Protein AF-0000000072337643 (afdb_homodimer)

InterPro domains:
  IPR011990 Tetratricopeptide-like helical domain superfamily [G3DSA:1.25.40.10] (7-138)
  IPR011990 Tetratricopeptide-like helical domain superfamily [SSF48452] (10-134)
  IPR016543 Mitochondria fission 1 protein [PTHR13247] (16-134)
  IPR019734 Tetratricopeptide repeat [PS50005] (66-99)
  IPR028061 Fis1, C-terminal tetratricopeptide repeat [PF14853] (68-114)
  IPR033745 Mitochondria fission protein Fis1, cytosolic domain [cd12212] (10-119)

Structure (mmCIF, N/CA/C/O backbone):
data_AF-0000000072337643-model_v1
#
loop_
_entity.id
_entity.type
_entity.pdbx_description
1 polymer 'Mitochondrial fission 1 protein'
#
loop_
_atom_site.group_PDB
_atom_site.id
_atom_site.type_symbol
_atom_site.label_atom_id
_atom_site.label_alt_id
_atom_site.label_comp_id
_atom_site.label_asym_id
_atom_site.label_entity_id
_atom_site.label_seq_id
_atom_site.pdbx_PDB_ins_code
_atom_site.Cartn_x
_atom_site.Cartn_y
_atom_site.Cartn_z
_atom_site.occupancy
_atom_site.B_iso_or_equiv
_atom_site.auth_seq_id
_atom_site.auth_comp_id
_atom_site.auth_asym_id
_atom_site.auth_atom_id
_atom_site.pdbx_PDB_model_num
ATOM 1 N N . MET A 1 1 ? -5.598 -0.734 -24.391 1 34.53 1 MET A N 1
ATOM 2 C CA . MET A 1 1 ? -5.031 -1.885 -23.688 1 34.53 1 MET A CA 1
ATOM 3 C C . MET A 1 1 ? -5.75 -2.127 -22.359 1 34.53 1 MET A C 1
ATOM 5 O O . MET A 1 1 ? -5.723 -1.275 -21.469 1 34.53 1 MET A O 1
ATOM 9 N N . THR A 1 2 ? -6.84 -2.762 -22.328 1 47.12 2 THR A N 1
ATOM 10 C CA . THR A 1 2 ? -7.773 -2.957 -21.219 1 47.12 2 THR A CA 1
ATOM 11 C C . THR A 1 2 ? -7.066 -3.572 -20.016 1 47.12 2 THR A C 1
ATOM 13 O O . THR A 1 2 ? -6.246 -4.484 -20.172 1 47.12 2 THR A O 1
ATOM 16 N N . GLY A 1 3 ? -6.672 -2.758 -18.859 1 58.19 3 GLY A N 1
ATOM 17 C CA . GLY A 1 3 ? -5.918 -3.002 -17.641 1 58.19 3 GLY A CA 1
ATOM 18 C C . GLY A 1 3 ? -5.965 -4.449 -17.188 1 58.19 3 GLY A C 1
ATOM 19 O O . GLY A 1 3 ? -4.926 -5.047 -16.906 1 58.19 3 GLY A O 1
ATOM 20 N N . VAL A 1 4 ? -7.148 -5.086 -17.438 1 63.34 4 VAL A N 1
ATOM 21 C CA . VAL A 1 4 ? -7.324 -6.457 -16.969 1 63.34 4 VAL A CA 1
ATOM 22 C C . VAL A 1 4 ? -6.707 -7.434 -17.969 1 63.34 4 VAL A C 1
ATOM 24 O O . VAL A 1 4 ? -6.051 -8.398 -17.578 1 63.34 4 VAL A O 1
ATOM 27 N N . GLU A 1 5 ? -6.938 -7.207 -19.312 1 67.88 5 GLU A N 1
ATOM 28 C CA . GLU A 1 5 ? -6.375 -8.078 -20.344 1 67.88 5 GLU A CA 1
ATOM 29 C C . GLU A 1 5 ? -4.852 -8.109 -20.266 1 67.88 5 GLU A C 1
ATOM 31 O O . GLU A 1 5 ? -4.23 -9.156 -20.438 1 67.88 5 GLU A O 1
ATOM 36 N N . ASP A 1 6 ? -4.324 -7.062 -20 1 79.5 6 ASP A N 1
ATOM 37 C CA . ASP A 1 6 ? -2.873 -6.953 -19.875 1 79.5 6 ASP A CA 1
ATOM 38 C C . ASP A 1 6 ? -2.371 -7.727 -18.656 1 79.5 6 ASP A C 1
ATOM 40 O O . ASP A 1 6 ? -1.321 -8.367 -18.719 1 79.5 6 ASP A O 1
ATOM 44 N N . ILE A 1 7 ? -3.191 -7.77 -17.688 1 82.5 7 ILE A N 1
ATOM 45 C CA . ILE A 1 7 ? -2.822 -8.484 -16.469 1 82.5 7 ILE A CA 1
ATOM 46 C C . ILE A 1 7 ? -2.826 -9.992 -16.734 1 82.5 7 ILE A C 1
ATOM 48 O O . ILE A 1 7 ? -1.892 -10.695 -16.344 1 82.5 7 ILE A O 1
ATOM 52 N N . GLN A 1 8 ? -3.834 -10.445 -17.516 1 86.38 8 GLN A N 1
ATOM 53 C CA . GLN A 1 8 ? -3.951 -11.867 -17.812 1 86.38 8 GLN A CA 1
ATOM 54 C C . GLN A 1 8 ? -2.803 -12.344 -18.703 1 86.38 8 GLN A C 1
ATOM 56 O O . GLN A 1 8 ? -2.289 -13.445 -18.516 1 86.38 8 GLN A O 1
ATOM 61 N N . PHE A 1 9 ? -2.5 -11.484 -19.594 1 89.06 9 PHE A N 1
ATOM 62 C CA . PHE A 1 9 ? -1.37 -11.812 -20.453 1 89.06 9 PHE A CA 1
ATOM 63 C C . PHE A 1 9 ? -0.092 -11.961 -19.625 1 89.06 9 PHE A C 1
ATOM 65 O O . PHE A 1 9 ? 0.663 -12.922 -19.812 1 89.06 9 PHE A O 1
ATOM 72 N N . GLU A 1 10 ? 0.129 -11.039 -18.828 1 89.5 10 GLU A N 1
ATOM 73 C CA . GLU A 1 10 ? 1.32 -11.07 -17.984 1 89.5 10 GLU A CA 1
ATOM 74 C C . GLU A 1 10 ? 1.309 -12.281 -17.062 1 89.5 10 GLU A C 1
ATOM 76 O O . GLU A 1 10 ? 2.35 -12.898 -16.828 1 89.5 10 GLU A O 1
ATOM 81 N N . ILE A 1 11 ? 0.166 -12.602 -16.578 1 92.69 11 ILE A N 1
ATOM 82 C CA . ILE A 1 11 ? 0.04 -13.758 -15.703 1 92.69 11 ILE A CA 1
ATOM 83 C C . ILE A 1 11 ? 0.431 -15.023 -16.469 1 92.69 11 ILE A C 1
ATOM 85 O O . ILE A 1 11 ? 1.194 -15.852 -15.953 1 92.69 11 ILE A O 1
ATOM 89 N N . ASP A 1 12 ? -0.037 -15.148 -17.641 1 94.56 12 ASP A N 1
ATOM 90 C CA . ASP A 1 12 ? 0.233 -16.344 -18.438 1 94.56 12 ASP A CA 1
ATOM 91 C C . ASP A 1 12 ? 1.719 -16.438 -18.781 1 94.56 12 ASP A C 1
ATOM 93 O O . ASP A 1 12 ? 2.289 -17.531 -18.75 1 94.56 12 ASP A O 1
ATOM 97 N N . ARG A 1 13 ? 2.234 -15.352 -19.062 1 95.38 13 ARG A N 1
ATOM 98 C CA . ARG A 1 13 ? 3.66 -15.328 -19.359 1 95.38 13 ARG A CA 1
ATOM 99 C C . ARG A 1 13 ? 4.488 -15.766 -18.156 1 95.38 13 ARG A C 1
ATOM 101 O O . ARG A 1 13 ? 5.359 -16.625 -18.281 1 95.38 13 ARG A O 1
ATOM 108 N N . LEU A 1 14 ? 4.219 -15.195 -17.062 1 95 14 LEU A N 1
ATOM 109 C CA . LEU A 1 14 ? 4.965 -15.508 -15.852 1 95 14 LEU A CA 1
ATOM 110 C C . LEU A 1 14 ? 4.703 -16.938 -15.398 1 95 14 LEU A C 1
ATOM 112 O O . LEU A 1 14 ? 5.598 -17.594 -14.867 1 95 14 LEU A O 1
ATOM 116 N N . ARG A 1 15 ? 3.453 -17.359 -15.586 1 96.38 15 ARG A N 1
ATOM 117 C CA . ARG A 1 15 ? 3.113 -18.734 -15.258 1 96.38 15 ARG A CA 1
ATOM 118 C C . ARG A 1 15 ? 3.994 -19.719 -16.031 1 96.38 15 ARG A C 1
ATOM 120 O O . ARG A 1 15 ? 4.535 -20.656 -15.445 1 96.38 15 ARG A O 1
ATOM 127 N N . ARG A 1 16 ? 4.137 -19.469 -17.25 1 96.56 16 ARG A N 1
ATOM 128 C CA . ARG A 1 16 ? 4.965 -20.328 -18.094 1 96.56 16 ARG A CA 1
ATOM 129 C C . ARG A 1 16 ? 6.414 -20.328 -17.609 1 96.56 16 ARG A C 1
ATOM 131 O O . ARG A 1 16 ? 7.039 -21.391 -17.5 1 96.56 16 ARG A O 1
ATOM 138 N N . GLU A 1 17 ? 6.895 -19.172 -17.406 1 95.94 17 GLU A N 1
ATOM 139 C CA . GLU A 1 17 ? 8.266 -19.047 -16.922 1 95.94 17 GLU A CA 1
ATOM 140 C C . GLU A 1 17 ? 8.445 -19.766 -15.586 1 95.94 17 GLU A C 1
ATOM 142 O O . GLU A 1 17 ? 9.469 -20.406 -15.352 1 95.94 17 GLU A O 1
ATOM 147 N N . TYR A 1 18 ? 7.5 -19.609 -14.742 1 96.69 18 TYR A N 1
ATOM 148 C CA . TYR A 1 18 ? 7.555 -20.219 -13.414 1 96.69 18 TYR A CA 1
ATOM 149 C C . TYR A 1 18 ? 7.531 -21.75 -13.516 1 96.69 18 TYR A C 1
ATOM 151 O O . TYR A 1 18 ? 8.344 -22.422 -12.883 1 96.69 18 TYR A O 1
ATOM 159 N N . GLU A 1 19 ? 6.652 -22.234 -14.336 1 96 19 GLU A N 1
ATOM 160 C CA . GLU A 1 19 ? 6.52 -23.688 -14.508 1 96 19 GLU A CA 1
ATOM 161 C C . GLU A 1 19 ? 7.75 -24.266 -15.195 1 96 19 GLU A C 1
ATOM 163 O O . GLU A 1 19 ? 8.188 -25.375 -14.859 1 96 19 GLU A O 1
ATOM 168 N N . GLU A 1 20 ? 8.242 -23.562 -16.125 1 95.44 20 GLU A N 1
ATOM 169 C CA . GLU A 1 20 ? 9.469 -24 -16.781 1 95.44 20 GLU A CA 1
ATOM 170 C C . GLU A 1 20 ? 10.625 -24.109 -15.797 1 95.44 20 GLU A C 1
ATOM 172 O O . GLU A 1 20 ? 11.43 -25.047 -15.875 1 95.44 20 GLU A O 1
ATOM 177 N N . GLY A 1 21 ? 10.734 -23.172 -14.914 1 93.69 21 GLY A N 1
ATOM 178 C CA . GLY A 1 21 ? 11.758 -23.219 -13.891 1 93.69 21 GLY A CA 1
ATOM 179 C C . GLY A 1 21 ? 11.633 -24.422 -12.969 1 93.69 21 GLY A C 1
ATOM 180 O O . GLY A 1 21 ? 12.633 -25.031 -12.602 1 93.69 21 GLY A O 1
ATOM 181 N N . ILE A 1 22 ? 10.453 -24.719 -12.664 1 92.62 22 ILE A N 1
ATOM 182 C CA . ILE A 1 22 ? 10.211 -25.875 -11.797 1 92.62 22 ILE A CA 1
ATOM 183 C C . ILE A 1 22 ? 10.57 -27.156 -12.539 1 92.62 22 ILE A C 1
ATOM 185 O O . ILE A 1 22 ? 11.234 -28.047 -11.977 1 92.62 22 ILE A O 1
ATOM 189 N N . ASP A 1 23 ? 10.195 -27.25 -13.758 1 94 23 ASP A N 1
ATOM 190 C CA . ASP A 1 23 ? 10.422 -28.438 -14.57 1 94 23 ASP A CA 1
ATOM 191 C C . ASP A 1 23 ? 11.914 -28.672 -14.781 1 94 23 ASP A C 1
ATOM 193 O O . ASP A 1 23 ? 12.359 -29.828 -14.844 1 94 23 ASP A O 1
ATOM 197 N N . ASN A 1 24 ? 12.617 -27.609 -14.852 1 94.31 24 ASN A N 1
ATOM 198 C CA . ASN A 1 24 ? 14.055 -27.703 -15.078 1 94.31 24 ASN A CA 1
ATOM 199 C C . ASN A 1 24 ? 14.828 -27.781 -13.766 1 94.31 24 ASN A C 1
ATOM 201 O O . ASN A 1 24 ? 16.062 -27.672 -13.758 1 94.31 24 ASN A O 1
ATOM 205 N N . ASN A 1 25 ? 14.055 -27.812 -12.75 1 91.94 25 ASN A N 1
ATOM 206 C CA . ASN A 1 25 ? 14.617 -27.906 -11.406 1 91.94 25 ASN A CA 1
ATOM 207 C C . ASN A 1 25 ? 15.461 -26.672 -11.07 1 91.94 25 ASN A C 1
ATOM 209 O O . ASN A 1 25 ? 16.484 -26.781 -10.391 1 91.94 25 ASN A O 1
ATOM 213 N N . GLN A 1 26 ? 15.164 -25.609 -11.664 1 92.44 26 GLN A N 1
ATOM 214 C CA . GLN A 1 26 ? 15.805 -24.328 -11.391 1 92.44 26 GLN A CA 1
ATOM 215 C C . GLN A 1 26 ? 14.773 -23.234 -11.109 1 92.44 26 GLN A C 1
ATOM 217 O O . GLN A 1 26 ? 14.672 -22.266 -11.859 1 92.44 26 GLN A O 1
ATOM 222 N N . PRO A 1 27 ? 14.102 -23.406 -10.055 1 90.44 27 PRO A N 1
ATOM 223 C CA . PRO A 1 27 ? 13.094 -22.391 -9.758 1 90.44 27 PRO A CA 1
ATOM 224 C C . PRO A 1 27 ? 13.711 -21.031 -9.43 1 90.44 27 PRO A C 1
ATOM 226 O O . PRO A 1 27 ? 14.758 -20.969 -8.781 1 90.44 27 PRO A O 1
ATOM 229 N N . SER A 1 28 ? 13.18 -19.969 -9.938 1 95.81 28 SER A N 1
ATOM 230 C CA . SER A 1 28 ? 13.617 -18.609 -9.703 1 95.81 28 SER A CA 1
ATOM 231 C C . SER A 1 28 ? 12.703 -17.891 -8.719 1 95.81 28 SER A C 1
ATOM 233 O O . SER A 1 28 ? 11.539 -17.625 -9.023 1 95.81 28 SER A O 1
ATOM 235 N N . PRO A 1 29 ? 13.242 -17.594 -7.566 1 96.75 29 PRO A N 1
ATOM 236 C CA . PRO A 1 29 ? 12.422 -16.844 -6.609 1 96.75 29 PRO A CA 1
ATOM 237 C C . PRO A 1 29 ? 11.938 -15.516 -7.164 1 96.75 29 PRO A C 1
ATOM 239 O O . PRO A 1 29 ? 10.844 -15.055 -6.816 1 96.75 29 PRO A O 1
ATOM 242 N N . LYS A 1 30 ? 12.742 -14.992 -7.984 1 96.25 30 LYS A N 1
ATOM 243 C CA . LYS A 1 30 ? 12.344 -13.727 -8.594 1 96.25 30 LYS A CA 1
ATOM 244 C C . LYS A 1 30 ? 11.102 -13.891 -9.461 1 96.25 30 LYS A C 1
ATOM 246 O O . LYS A 1 30 ? 10.164 -13.094 -9.367 1 96.25 30 LYS A O 1
ATOM 251 N N . VAL A 1 31 ? 11.094 -14.883 -10.312 1 96.81 31 VAL A N 1
ATOM 252 C CA . VAL A 1 31 ? 9.953 -15.148 -11.188 1 96.81 31 VAL A CA 1
ATOM 253 C C . VAL A 1 31 ? 8.727 -15.484 -10.344 1 96.81 31 VAL A C 1
ATOM 255 O O . VAL A 1 31 ? 7.617 -15.047 -10.648 1 96.81 31 VAL A O 1
ATOM 258 N N . GLN A 1 32 ? 8.938 -16.281 -9.305 1 97.5 32 GLN A N 1
ATOM 259 C CA . GLN A 1 32 ? 7.844 -16.609 -8.391 1 97.5 32 GLN A CA 1
ATOM 260 C C . GLN A 1 32 ? 7.227 -15.359 -7.789 1 97.5 32 GLN A C 1
ATOM 262 O O . GLN A 1 32 ? 6 -15.25 -7.695 1 97.5 32 GLN A O 1
ATOM 267 N N . TYR A 1 33 ? 8.07 -14.461 -7.391 1 97.38 33 TYR A N 1
ATOM 268 C CA . TYR A 1 33 ? 7.59 -13.211 -6.805 1 97.38 33 TYR A CA 1
ATOM 269 C C . TYR A 1 33 ? 6.785 -12.414 -7.82 1 97.38 33 TYR A C 1
ATOM 271 O O . TYR A 1 33 ? 5.691 -11.93 -7.512 1 97.38 33 TYR A O 1
ATOM 279 N N . ASP A 1 34 ? 7.359 -12.258 -8.961 1 94.19 34 ASP A N 1
ATOM 280 C CA . ASP A 1 34 ? 6.672 -11.5 -10.008 1 94.19 34 ASP A CA 1
ATOM 281 C C . ASP A 1 34 ? 5.328 -12.141 -10.344 1 94.19 34 ASP A C 1
ATOM 283 O O . ASP A 1 34 ? 4.336 -11.438 -10.547 1 94.19 34 ASP A O 1
ATOM 287 N N . TYR A 1 35 ? 5.363 -13.414 -10.414 1 96.94 35 TYR A N 1
ATOM 288 C CA . TYR A 1 35 ? 4.156 -14.172 -10.711 1 96.94 35 TYR A CA 1
ATOM 289 C C . TYR A 1 35 ? 3.096 -13.961 -9.641 1 96.94 35 TYR A C 1
ATOM 291 O O . TYR A 1 35 ? 1.939 -13.672 -9.945 1 96.94 35 TYR A O 1
ATOM 299 N N . ALA A 1 36 ? 3.449 -14.016 -8.383 1 97.5 36 ALA A N 1
ATOM 300 C CA . ALA A 1 36 ? 2.523 -13.812 -7.273 1 97.5 36 ALA A CA 1
ATOM 301 C C . ALA A 1 36 ? 1.935 -12.406 -7.297 1 97.5 36 ALA A C 1
ATOM 303 O O . ALA A 1 36 ? 0.735 -12.227 -7.074 1 97.5 36 ALA A O 1
ATOM 304 N N . CYS A 1 37 ? 2.758 -11.43 -7.645 1 95 37 CYS A N 1
ATOM 305 C CA . CYS A 1 37 ? 2.307 -10.039 -7.707 1 95 37 CYS A CA 1
ATOM 306 C C . CYS A 1 37 ? 1.22 -9.867 -8.758 1 95 37 CYS A C 1
ATOM 308 O O . CYS A 1 37 ? 0.22 -9.188 -8.523 1 95 37 CYS A O 1
ATOM 310 N N . MET A 1 38 ? 1.431 -10.516 -9.867 1 93.5 38 MET A N 1
ATOM 311 C CA . MET A 1 38 ? 0.441 -10.359 -10.93 1 93.5 38 MET A CA 1
ATOM 312 C C . MET A 1 38 ? -0.829 -11.141 -10.609 1 93.5 38 MET A C 1
ATOM 314 O O . MET A 1 38 ? -1.931 -10.711 -10.953 1 93.5 38 MET A O 1
ATOM 318 N N . LEU A 1 39 ? -0.689 -12.273 -9.961 1 94.06 39 LEU A N 1
ATOM 319 C CA . LEU A 1 39 ? -1.842 -13.078 -9.578 1 94.06 39 LEU A CA 1
ATOM 320 C C . LEU A 1 39 ? -2.754 -12.305 -8.633 1 94.06 39 LEU A C 1
ATOM 322 O O . LEU A 1 39 ? -3.979 -12.359 -8.766 1 94.06 39 LEU A O 1
ATOM 326 N N . MET A 1 40 ? -2.162 -11.609 -7.695 1 92.81 40 MET A N 1
ATOM 327 C CA . MET A 1 40 ? -2.98 -10.938 -6.691 1 92.81 40 MET A CA 1
ATOM 328 C C . MET A 1 40 ? -3.744 -9.766 -7.312 1 92.81 40 MET A C 1
ATOM 330 O O . MET A 1 40 ? -4.75 -9.32 -6.758 1 92.81 40 MET A O 1
ATOM 334 N N . CYS A 1 41 ? -3.273 -9.289 -8.477 1 91.06 41 CYS A N 1
ATOM 335 C CA . CYS A 1 41 ? -3.949 -8.188 -9.148 1 91.06 41 CYS A CA 1
ATOM 336 C C . CYS A 1 41 ? -5.152 -8.695 -9.945 1 91.06 41 CYS A C 1
ATOM 338 O O . CYS A 1 41 ? -6.004 -7.902 -10.352 1 91.06 41 CYS A O 1
ATOM 340 N N . SER A 1 42 ? -5.227 -9.977 -10.109 1 88.12 42 SER A N 1
ATOM 341 C CA . SER A 1 42 ? -6.352 -10.594 -10.812 1 88.12 42 SER A CA 1
ATOM 342 C C . SER A 1 42 ? -7.605 -10.594 -9.945 1 88.12 42 SER A C 1
ATOM 344 O O . SER A 1 42 ? -7.523 -10.75 -8.727 1 88.12 42 SER A O 1
ATOM 346 N N . PRO A 1 43 ? -8.789 -10.461 -10.57 1 85.12 43 PRO A N 1
ATOM 347 C CA . PRO A 1 43 ? -10.039 -10.484 -9.805 1 85.12 43 PRO A CA 1
ATOM 348 C C . PRO A 1 43 ? -10.469 -11.891 -9.414 1 85.12 43 PRO A C 1
ATOM 350 O O . PRO A 1 43 ? -11.398 -12.062 -8.617 1 85.12 43 PRO A O 1
ATOM 353 N N . GLU A 1 44 ? -9.828 -12.891 -9.82 1 87.75 44 GLU A N 1
ATOM 354 C CA . GLU A 1 44 ? -10.211 -14.281 -9.57 1 87.75 44 GLU A CA 1
ATOM 355 C C . GLU A 1 44 ? -9.758 -14.734 -8.188 1 87.75 44 GLU A C 1
ATOM 357 O O . GLU A 1 44 ? -8.586 -14.617 -7.836 1 87.75 44 GLU A O 1
ATOM 362 N N . THR A 1 45 ? -10.586 -15.352 -7.469 1 91 45 THR A N 1
ATOM 363 C CA . THR A 1 45 ? -10.312 -15.812 -6.113 1 91 45 THR A CA 1
ATOM 364 C C . THR A 1 45 ? -9.227 -16.891 -6.117 1 91 45 THR A C 1
ATOM 366 O O . THR A 1 45 ? -8.398 -16.938 -5.207 1 91 45 THR A O 1
ATOM 369 N N . GLU A 1 46 ? -9.289 -17.703 -7.078 1 94.69 46 GLU A N 1
ATOM 370 C CA . GLU A 1 46 ? -8.289 -18.766 -7.172 1 94.69 46 GLU A CA 1
ATOM 371 C C . GLU A 1 46 ? -6.887 -18.172 -7.324 1 94.69 46 GLU A C 1
ATOM 373 O O . GLU A 1 46 ? -5.926 -18.719 -6.766 1 94.69 46 GLU A O 1
ATOM 378 N N . HIS A 1 47 ? -6.781 -17.156 -8.125 1 93.88 47 HIS A N 1
ATOM 379 C CA . HIS A 1 47 ? -5.504 -16.469 -8.297 1 93.88 47 HIS A CA 1
ATOM 380 C C . HIS A 1 47 ? -5.023 -15.867 -6.977 1 93.88 47 HIS A C 1
ATOM 382 O O . HIS A 1 47 ? -3.834 -15.945 -6.652 1 93.88 47 HIS A O 1
ATOM 388 N N . MET A 1 48 ? -5.922 -15.352 -6.23 1 94.81 48 MET A N 1
ATOM 389 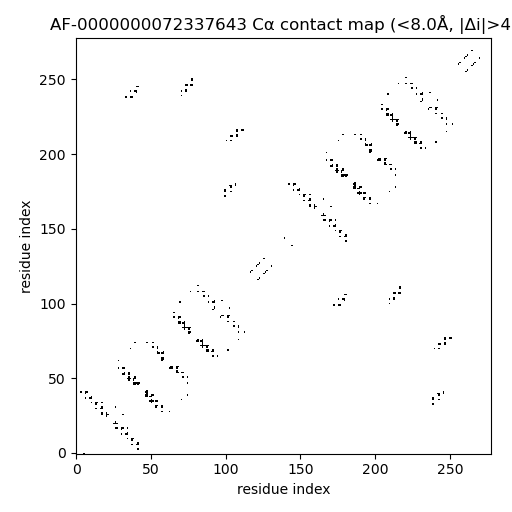C CA . MET A 1 48 ? -5.598 -14.75 -4.938 1 94.81 48 MET A CA 1
ATOM 390 C C . MET A 1 48 ? -5.051 -15.797 -3.975 1 94.81 48 MET A C 1
ATOM 392 O O . MET A 1 48 ? -4.02 -15.578 -3.332 1 94.81 48 MET A O 1
ATOM 396 N N . ASN A 1 49 ? -5.723 -16.906 -3.926 1 97.06 49 ASN A N 1
ATOM 397 C CA . ASN A 1 49 ? -5.281 -18 -3.055 1 97.06 49 ASN A CA 1
ATOM 398 C C . ASN A 1 49 ? -3.896 -18.5 -3.451 1 97.06 49 ASN A C 1
ATOM 400 O O . ASN A 1 49 ? -3.057 -18.766 -2.588 1 97.06 49 ASN A O 1
ATOM 404 N N . LEU A 1 50 ? -3.762 -18.594 -4.711 1 97.88 50 LEU A N 1
ATOM 405 C CA . LEU A 1 50 ? -2.459 -19.031 -5.195 1 97.88 50 LEU A CA 1
ATOM 406 C C . LEU A 1 50 ? -1.383 -18 -4.875 1 97.88 50 LEU A C 1
ATOM 408 O O . LEU A 1 50 ? -0.271 -18.359 -4.484 1 97.88 50 LEU A O 1
ATOM 412 N N . ALA A 1 51 ? -1.64 -16.75 -5.098 1 97.62 51 ALA A N 1
ATOM 413 C CA . ALA A 1 51 ? -0.695 -15.688 -4.773 1 97.62 51 ALA A CA 1
ATOM 414 C C . ALA A 1 51 ? -0.256 -15.766 -3.316 1 97.62 51 ALA A C 1
ATOM 416 O O . ALA A 1 51 ? 0.938 -15.703 -3.016 1 97.62 51 ALA A O 1
ATOM 417 N N . ILE A 1 52 ? -1.202 -15.938 -2.43 1 98.31 52 ILE A N 1
ATOM 418 C CA . ILE A 1 52 ? -0.925 -16 -0.999 1 98.31 52 ILE A CA 1
ATOM 419 C C . ILE A 1 52 ? 0.027 -17.172 -0.715 1 98.31 52 ILE A C 1
ATOM 421 O O . ILE A 1 52 ? 0.993 -17.016 0.036 1 98.31 52 ILE A O 1
ATOM 425 N N . GLU A 1 53 ? -0.254 -18.25 -1.313 1 98.25 53 GLU A N 1
ATOM 426 C CA . GLU A 1 53 ? 0.593 -19.438 -1.133 1 98.25 53 GLU A CA 1
ATOM 427 C C . GLU A 1 53 ? 2.012 -19.172 -1.629 1 98.25 53 GLU A C 1
ATOM 429 O O . GLU A 1 53 ? 2.984 -19.531 -0.961 1 98.25 53 GLU A O 1
ATOM 434 N N . LEU A 1 54 ? 2.15 -18.609 -2.738 1 98.25 54 LEU A N 1
ATOM 435 C CA . LEU A 1 54 ? 3.457 -18.328 -3.326 1 98.25 54 LEU A CA 1
ATOM 436 C C . LEU A 1 54 ? 4.246 -17.359 -2.463 1 98.25 54 LEU A C 1
ATOM 438 O O . LEU A 1 54 ? 5.445 -17.531 -2.25 1 98.25 54 LEU A O 1
ATOM 442 N N . PHE A 1 55 ? 3.635 -16.281 -1.945 1 98.12 55 PHE A N 1
ATOM 443 C CA . PHE A 1 55 ? 4.297 -15.328 -1.061 1 98.12 55 PHE A CA 1
ATOM 444 C C . PHE A 1 55 ? 4.758 -16.016 0.222 1 98.12 55 PHE A C 1
ATOM 446 O O . PHE A 1 55 ? 5.867 -15.766 0.7 1 98.12 55 PHE A O 1
ATOM 453 N N . ASP A 1 56 ? 3.873 -16.875 0.739 1 97.94 56 ASP A N 1
ATOM 454 C CA . ASP A 1 56 ? 4.219 -17.594 1.959 1 97.94 56 ASP A CA 1
ATOM 455 C C . ASP A 1 56 ? 5.473 -18.453 1.758 1 97.94 56 ASP A C 1
ATOM 457 O O . ASP A 1 56 ? 6.336 -18.516 2.635 1 97.94 56 ASP A O 1
ATOM 461 N N . GLU A 1 57 ? 5.535 -19.109 0.645 1 97.88 57 GLU A N 1
ATOM 462 C CA . GLU A 1 57 ? 6.707 -19.922 0.329 1 97.88 57 GLU A CA 1
ATOM 463 C C . GLU A 1 57 ? 7.965 -19.062 0.231 1 97.88 57 GLU A C 1
ATOM 465 O O . GLU A 1 57 ? 9.039 -19.469 0.674 1 97.88 57 GLU A O 1
ATOM 470 N N . LEU A 1 58 ? 7.844 -17.953 -0.364 1 98.25 58 LEU A N 1
ATOM 471 C CA . LEU A 1 58 ? 8.984 -17.047 -0.513 1 98.25 58 LEU A CA 1
ATOM 472 C C . LEU A 1 58 ? 9.492 -16.594 0.848 1 98.25 58 LEU A C 1
ATOM 474 O O . LEU A 1 58 ? 10.703 -16.422 1.043 1 98.25 58 LEU A O 1
ATOM 478 N N . ILE A 1 59 ? 8.562 -16.359 1.764 1 97.81 59 ILE A N 1
ATOM 479 C CA . ILE A 1 59 ? 8.945 -15.961 3.115 1 97.81 59 ILE A CA 1
ATOM 480 C C . ILE A 1 59 ? 9.719 -17.094 3.781 1 97.81 59 ILE A C 1
ATOM 482 O O . ILE A 1 59 ? 10.703 -16.859 4.484 1 97.81 59 ILE A O 1
ATOM 486 N N . ARG A 1 60 ? 9.297 -18.297 3.529 1 96.88 60 ARG A N 1
ATOM 487 C CA . ARG A 1 60 ? 9.93 -19.469 4.125 1 96.88 60 ARG A CA 1
ATOM 488 C C . ARG A 1 60 ? 11.375 -19.609 3.656 1 96.88 60 ARG A C 1
ATOM 490 O O . ARG A 1 60 ? 12.25 -20.016 4.426 1 96.88 60 ARG A O 1
ATOM 497 N N . ILE A 1 61 ? 11.617 -19.328 2.439 1 96.31 61 ILE A N 1
ATOM 498 C CA . ILE A 1 61 ? 12.977 -19.453 1.924 1 96.31 61 ILE A CA 1
ATOM 499 C C . ILE A 1 61 ? 13.727 -18.141 2.088 1 96.31 61 ILE A C 1
ATOM 501 O O . ILE A 1 61 ? 14.805 -17.953 1.52 1 96.31 61 ILE A O 1
ATOM 505 N N . ARG A 1 62 ? 13.156 -17.109 2.74 1 96.19 62 ARG A N 1
ATOM 506 C CA . ARG A 1 62 ? 13.75 -15.836 3.143 1 96.19 62 ARG A CA 1
ATOM 507 C C . ARG A 1 62 ? 14.07 -14.969 1.929 1 96.19 62 ARG A C 1
ATOM 509 O O . ARG A 1 62 ? 15.102 -14.297 1.896 1 96.19 62 ARG A O 1
ATOM 516 N N . TYR A 1 63 ? 13.273 -15.102 0.888 1 96.94 63 TYR A N 1
ATOM 517 C CA . TYR A 1 63 ? 13.414 -14.219 -0.268 1 96.94 63 TYR A CA 1
ATOM 518 C C . TYR A 1 63 ? 12.484 -13.023 -0.157 1 96.94 63 TYR A C 1
ATOM 520 O O . TYR A 1 63 ? 11.258 -13.172 -0.219 1 96.94 63 TYR A O 1
ATOM 528 N N . MET A 1 64 ? 13.023 -11.805 -0.027 1 96.56 64 MET A N 1
ATOM 529 C CA . MET A 1 64 ? 12.25 -10.562 0.016 1 96.56 64 MET A CA 1
ATOM 530 C C . MET A 1 64 ? 11.109 -10.672 1.027 1 96.56 64 MET A C 1
ATOM 532 O O . MET A 1 64 ? 9.969 -10.336 0.719 1 96.56 64 MET A O 1
ATOM 536 N N . SER A 1 65 ? 11.461 -11.148 2.176 1 97.12 65 SER A N 1
ATOM 537 C CA . SER A 1 65 ? 10.461 -11.445 3.197 1 97.12 65 SER A CA 1
ATOM 538 C C . SER A 1 65 ? 9.617 -10.219 3.529 1 97.12 65 SER A C 1
ATOM 540 O O . SER A 1 65 ? 8.398 -10.305 3.631 1 97.12 65 SER A O 1
ATOM 542 N N . VAL A 1 66 ? 10.25 -9.086 3.617 1 95.75 66 VAL A N 1
ATOM 543 C CA . VAL A 1 66 ? 9.578 -7.844 3.996 1 95.75 66 VAL A CA 1
ATOM 544 C C . VAL A 1 66 ? 8.562 -7.457 2.926 1 95.75 66 VAL A C 1
ATOM 546 O O . VAL A 1 66 ? 7.395 -7.199 3.232 1 95.75 66 VAL A O 1
ATOM 549 N N . GLN A 1 67 ? 9 -7.469 1.754 1 95.81 67 GLN A N 1
ATOM 550 C CA . GLN A 1 67 ? 8.117 -7.145 0.638 1 95.81 67 GLN A CA 1
ATOM 551 C C . GLN A 1 67 ? 6.973 -8.148 0.529 1 95.81 67 GLN A C 1
ATOM 553 O O . GLN A 1 67 ? 5.836 -7.773 0.247 1 95.81 67 GLN A O 1
ATOM 558 N N . CYS A 1 68 ? 7.305 -9.391 0.757 1 97.94 68 CYS A N 1
ATOM 559 C CA . CYS A 1 68 ? 6.285 -10.43 0.673 1 97.94 68 CYS A CA 1
ATOM 560 C C . CYS A 1 68 ? 5.246 -10.266 1.775 1 97.94 68 CYS A C 1
ATOM 562 O O . CYS A 1 68 ? 4.051 -10.453 1.542 1 97.94 68 CYS A O 1
ATOM 564 N N . MET A 1 69 ? 5.668 -9.93 2.959 1 97.62 69 MET A N 1
ATOM 565 C CA . MET A 1 69 ? 4.723 -9.695 4.047 1 97.62 69 MET A CA 1
ATOM 566 C C . MET A 1 69 ? 3.807 -8.516 3.725 1 97.62 69 MET A C 1
ATOM 568 O O . MET A 1 69 ? 2.604 -8.57 3.988 1 97.62 69 MET A O 1
ATOM 572 N N . TYR A 1 70 ? 4.387 -7.496 3.162 1 97.06 70 TYR A N 1
ATOM 573 C CA . TYR A 1 70 ? 3.604 -6.336 2.752 1 97.06 70 TYR A CA 1
ATOM 574 C C . TYR A 1 70 ? 2.553 -6.727 1.72 1 97.06 70 TYR A C 1
ATOM 576 O O . TYR A 1 70 ? 1.381 -6.359 1.848 1 97.06 70 TYR A O 1
ATOM 584 N N . GLN A 1 71 ? 2.945 -7.492 0.778 1 96.94 71 GLN A N 1
ATOM 585 C CA . GLN A 1 71 ? 2.033 -7.926 -0.274 1 96.94 71 GLN A CA 1
ATOM 586 C C . GLN A 1 71 ? 0.942 -8.836 0.284 1 96.94 71 GLN A C 1
ATOM 588 O O . GLN A 1 71 ? -0.216 -8.75 -0.13 1 96.94 71 GLN A O 1
ATOM 593 N N . LEU A 1 72 ? 1.307 -9.688 1.194 1 97.75 72 LEU A N 1
ATOM 594 C CA . LEU A 1 72 ? 0.331 -10.57 1.829 1 97.75 72 LEU A CA 1
ATOM 595 C C . LEU A 1 72 ? -0.72 -9.766 2.584 1 97.75 72 LEU A C 1
ATOM 597 O O . LEU A 1 72 ? -1.907 -10.094 2.547 1 97.75 72 LEU A O 1
ATOM 601 N N . ALA A 1 73 ? -0.266 -8.75 3.254 1 97.56 73 ALA A N 1
ATOM 602 C CA . ALA A 1 73 ? -1.222 -7.883 3.938 1 97.56 73 ALA A CA 1
ATOM 603 C C . ALA A 1 73 ? -2.227 -7.293 2.951 1 97.56 73 ALA A C 1
ATOM 605 O O . ALA A 1 73 ? -3.432 -7.297 3.211 1 97.56 73 ALA A O 1
ATOM 606 N N . LEU A 1 74 ? -1.725 -6.844 1.82 1 96.25 74 LEU A N 1
ATOM 607 C CA . LEU A 1 74 ? -2.592 -6.281 0.792 1 96.25 74 LEU A CA 1
ATOM 608 C C . LEU A 1 74 ? -3.568 -7.328 0.271 1 96.25 74 LEU A C 1
ATOM 610 O O . LEU A 1 74 ? -4.746 -7.031 0.049 1 96.25 74 LEU A O 1
ATOM 614 N N . CYS A 1 75 ? -3.131 -8.57 0.102 1 95.56 75 CYS A N 1
ATOM 615 C CA . CYS A 1 75 ? -3.998 -9.656 -0.338 1 95.56 75 CYS A CA 1
ATOM 616 C C . CYS A 1 75 ? -5.156 -9.859 0.631 1 95.56 75 CYS A C 1
ATOM 618 O O . CYS A 1 75 ? -6.312 -9.93 0.215 1 95.56 75 CYS A O 1
ATOM 620 N N . HIS A 1 76 ? -4.781 -9.891 1.825 1 95.81 76 HIS A N 1
ATOM 621 C CA . HIS A 1 76 ? -5.797 -10.156 2.834 1 95.81 76 HIS A CA 1
ATOM 622 C C . HIS A 1 76 ? -6.738 -8.961 2.994 1 95.81 76 HIS A C 1
ATOM 624 O O . HIS A 1 76 ? -7.926 -9.141 3.277 1 95.81 76 HIS A O 1
ATOM 630 N N . MET A 1 77 ? -6.273 -7.797 2.811 1 93.62 77 MET A N 1
ATOM 631 C CA . MET A 1 77 ? -7.152 -6.629 2.816 1 93.62 77 MET A CA 1
ATOM 632 C C . MET A 1 77 ? -8.156 -6.695 1.667 1 93.62 77 MET A C 1
ATOM 634 O O . MET A 1 77 ? -9.328 -6.363 1.839 1 93.62 77 MET A O 1
ATOM 638 N N . LYS A 1 78 ? -7.598 -7.121 0.594 1 90.06 78 LYS A N 1
ATOM 639 C CA . LYS A 1 78 ? -8.453 -7.258 -0.581 1 90.06 78 LYS A CA 1
ATOM 640 C C . LYS A 1 78 ? -9.562 -8.281 -0.337 1 90.06 78 LYS A C 1
ATOM 642 O O . LYS A 1 78 ? -10.688 -8.102 -0.8 1 90.06 78 LYS A O 1
ATOM 647 N N . LYS A 1 79 ? -9.297 -9.273 0.459 1 91.31 79 LYS A N 1
ATOM 648 C CA . LYS A 1 79 ? -10.25 -10.32 0.8 1 91.31 79 LYS A CA 1
ATOM 649 C C . LYS A 1 79 ? -11.109 -9.914 1.994 1 91.31 79 LYS A C 1
ATOM 651 O O . LYS A 1 79 ? -11.969 -10.68 2.436 1 91.31 79 LYS A O 1
ATOM 656 N N . ARG A 1 80 ? -10.875 -8.836 2.559 1 89.56 80 ARG A N 1
ATOM 657 C CA . ARG A 1 80 ? -11.555 -8.312 3.738 1 89.56 80 ARG A CA 1
ATOM 658 C C . ARG A 1 80 ? -11.258 -9.164 4.965 1 89.56 80 ARG A C 1
ATOM 660 O O . ARG A 1 80 ? -12.125 -9.336 5.832 1 89.56 80 ARG A O 1
ATOM 667 N N . GLU A 1 81 ? -10.188 -9.797 4.918 1 93.5 81 GLU A N 1
ATOM 668 C CA . GLU A 1 81 ? -9.664 -10.5 6.086 1 93.5 81 GLU A CA 1
ATOM 669 C C . GLU A 1 81 ? -8.688 -9.625 6.871 1 93.5 81 GLU A C 1
ATOM 671 O O . GLU A 1 81 ? -7.484 -9.883 6.887 1 93.5 81 GLU A O 1
ATOM 676 N N . TYR A 1 82 ? -9.195 -8.719 7.633 1 92.12 82 TYR A N 1
ATOM 677 C CA . TYR A 1 82 ? -8.414 -7.633 8.211 1 92.12 82 TYR A CA 1
ATOM 678 C C . TYR A 1 82 ? -7.539 -8.141 9.352 1 92.12 82 TYR A C 1
ATOM 680 O O . TYR A 1 82 ? -6.441 -7.621 9.57 1 92.12 82 TYR A O 1
ATOM 688 N N . LYS A 1 83 ? -8 -9.141 10.062 1 94.25 83 LYS A N 1
ATOM 689 C CA . LYS A 1 83 ? -7.195 -9.695 11.148 1 94.25 83 LYS A CA 1
ATOM 690 C C . LYS A 1 83 ? -5.906 -10.312 10.609 1 94.25 83 LYS A C 1
ATOM 692 O O . LYS A 1 83 ? -4.832 -10.117 11.18 1 94.25 83 LYS A O 1
ATOM 697 N N . LYS A 1 84 ? -6.055 -11.039 9.539 1 96.69 84 LYS A N 1
ATOM 698 C CA . LYS A 1 84 ? -4.887 -11.648 8.906 1 96.69 84 LYS A CA 1
ATOM 699 C C . LYS A 1 84 ? -3.957 -10.594 8.328 1 96.69 84 LYS A C 1
ATOM 701 O O . LYS A 1 84 ? -2.734 -10.711 8.422 1 96.69 84 LYS A O 1
ATOM 706 N N . ALA A 1 85 ? -4.535 -9.594 7.723 1 96.62 85 ALA A N 1
ATOM 707 C CA . ALA A 1 85 ? -3.746 -8.484 7.188 1 96.62 85 ALA A CA 1
ATOM 708 C C . ALA A 1 85 ? -2.918 -7.82 8.281 1 96.62 85 ALA A C 1
ATOM 710 O O . ALA A 1 85 ? -1.727 -7.566 8.102 1 96.62 85 ALA A O 1
ATOM 711 N N . ARG A 1 86 ? -3.557 -7.613 9.422 1 95.19 86 ARG A N 1
ATOM 712 C CA . ARG A 1 86 ? -2.889 -6.973 10.547 1 95.19 86 ARG A CA 1
ATOM 713 C C . ARG A 1 86 ? -1.721 -7.82 11.047 1 95.19 86 ARG A C 1
ATOM 715 O O . ARG A 1 86 ? -0.662 -7.289 11.383 1 95.19 86 ARG A O 1
ATOM 722 N N . ARG A 1 87 ? -1.938 -9.062 11.062 1 97.06 87 ARG A N 1
ATOM 723 C CA . ARG A 1 87 ? -0.896 -9.969 11.531 1 97.06 87 ARG A CA 1
ATOM 724 C C . ARG A 1 87 ? 0.36 -9.844 10.672 1 97.06 87 ARG A C 1
ATOM 726 O O . ARG A 1 87 ? 1.471 -9.758 11.203 1 97.06 87 ARG A O 1
ATOM 733 N N . HIS A 1 88 ? 0.19 -9.844 9.383 1 97.56 88 HIS A N 1
ATOM 734 C CA . HIS A 1 88 ? 1.337 -9.734 8.492 1 97.56 88 HIS A CA 1
ATOM 735 C C . HIS A 1 88 ? 2.027 -8.383 8.633 1 97.56 88 HIS A C 1
ATOM 737 O O . HIS A 1 88 ? 3.258 -8.305 8.609 1 97.56 88 HIS A O 1
ATOM 743 N N . LEU A 1 89 ? 1.285 -7.34 8.828 1 95.81 89 LEU A N 1
ATOM 744 C CA . LEU A 1 89 ? 1.866 -6.012 9.008 1 95.81 89 LEU A CA 1
ATOM 745 C C . LEU A 1 89 ? 2.611 -5.918 10.328 1 95.81 89 LEU A C 1
ATOM 747 O O . LEU A 1 89 ? 3.688 -5.324 10.406 1 95.81 89 LEU A O 1
ATOM 751 N N . ASP A 1 90 ? 2.037 -6.555 11.359 1 96 90 ASP A N 1
ATOM 752 C CA . ASP A 1 90 ? 2.699 -6.551 12.656 1 96 90 ASP A CA 1
ATOM 753 C C . ASP A 1 90 ? 4.023 -7.309 12.602 1 96 90 ASP A C 1
ATOM 755 O O . ASP A 1 90 ? 5.023 -6.867 13.172 1 96 90 ASP A O 1
ATOM 759 N N . MET A 1 91 ? 3.926 -8.398 11.914 1 97 91 MET A N 1
ATOM 760 C CA . MET A 1 91 ? 5.156 -9.156 11.734 1 97 91 MET A CA 1
ATOM 761 C C . MET A 1 91 ? 6.195 -8.344 10.961 1 97 91 MET A C 1
ATOM 763 O O . MET A 1 91 ? 7.375 -8.336 11.32 1 97 91 MET A O 1
ATOM 767 N N . LEU A 1 92 ? 5.805 -7.688 9.93 1 95.88 92 LEU A N 1
ATOM 768 C CA . LEU A 1 92 ? 6.68 -6.84 9.125 1 95.88 92 LEU A CA 1
ATOM 769 C C . LEU A 1 92 ? 7.301 -5.738 9.977 1 95.88 92 LEU A C 1
ATOM 771 O O . LEU A 1 92 ? 8.508 -5.488 9.898 1 95.88 92 LEU A O 1
ATOM 775 N N . LEU A 1 93 ? 6.531 -5.145 10.836 1 94.06 93 LEU A N 1
ATOM 776 C CA . LEU A 1 93 ? 6.969 -4 11.625 1 94.06 93 LEU A CA 1
ATOM 777 C C . LEU A 1 93 ? 7.848 -4.449 12.789 1 94.06 93 LEU A C 1
ATOM 779 O O . LEU A 1 93 ? 8.586 -3.646 13.367 1 94.06 93 LEU A O 1
ATOM 783 N N . ARG A 1 94 ? 7.742 -5.719 13.148 1 95.75 94 ARG A N 1
ATOM 784 C CA . ARG A 1 94 ? 8.68 -6.273 14.125 1 95.75 94 ARG A CA 1
ATOM 785 C C . ARG A 1 94 ? 10.086 -6.379 13.539 1 95.75 94 ARG A C 1
ATOM 787 O O . ARG A 1 94 ? 11.07 -6.168 14.242 1 95.75 94 ARG A O 1
ATOM 794 N N . VAL A 1 95 ? 10.094 -6.742 12.266 1 94.75 95 VAL A N 1
ATOM 795 C CA . VAL A 1 95 ? 11.367 -6.871 11.562 1 94.75 95 VAL A CA 1
ATOM 796 C C . VAL A 1 95 ? 11.906 -5.488 11.219 1 94.75 95 VAL A C 1
ATOM 798 O O . VAL A 1 95 ? 13.102 -5.219 11.391 1 94.75 95 VAL A O 1
ATOM 801 N N . GLU A 1 96 ? 11.055 -4.629 10.68 1 94.12 96 GLU A N 1
ATOM 802 C CA . GLU A 1 96 ? 11.398 -3.262 10.297 1 94.12 96 GLU A CA 1
ATOM 803 C C . GLU A 1 96 ? 10.445 -2.254 10.93 1 94.12 96 GLU A C 1
ATOM 805 O O . GLU A 1 96 ? 9.547 -1.734 10.266 1 94.12 96 GLU A O 1
ATOM 810 N N . PRO A 1 97 ? 10.75 -1.815 12.125 1 90.94 97 PRO A N 1
ATOM 811 C CA . PRO A 1 97 ? 9.828 -0.952 12.875 1 90.94 97 PRO A CA 1
ATOM 812 C C . PRO A 1 97 ? 9.664 0.424 12.234 1 90.94 97 PRO A C 1
ATOM 814 O O . PRO A 1 97 ? 8.648 1.094 12.453 1 90.94 97 PRO A O 1
ATOM 817 N N . ARG A 1 98 ? 10.609 0.821 11.438 1 88.06 98 ARG A N 1
ATOM 818 C CA . ARG A 1 98 ? 10.562 2.166 10.875 1 88.06 98 ARG A CA 1
ATOM 819 C C . ARG A 1 98 ? 10.172 2.131 9.398 1 88.06 98 ARG A C 1
ATOM 821 O O . ARG A 1 98 ? 10.469 3.064 8.648 1 88.06 98 ARG A O 1
ATOM 828 N N . ASN A 1 99 ? 9.539 1.043 8.977 1 91.19 99 ASN A N 1
ATOM 829 C CA . ASN A 1 99 ? 9.062 0.959 7.602 1 91.19 99 ASN A CA 1
ATOM 830 C C . ASN A 1 99 ? 7.84 1.843 7.375 1 91.19 99 ASN A C 1
ATOM 832 O O . ASN A 1 99 ? 6.742 1.513 7.824 1 91.19 99 ASN A O 1
ATOM 836 N N . HIS A 1 100 ? 8.008 2.918 6.648 1 89.62 100 HIS A N 1
ATOM 837 C CA . HIS A 1 100 ? 6.965 3.926 6.488 1 89.62 100 HIS A CA 1
ATOM 838 C C . HIS A 1 100 ? 5.781 3.373 5.703 1 89.62 100 HIS A C 1
ATOM 840 O O . HIS A 1 100 ? 4.625 3.67 6.02 1 89.62 100 HIS A O 1
ATOM 846 N N . ALA A 1 101 ? 6.07 2.553 4.73 1 89.81 101 ALA A N 1
ATOM 847 C CA . ALA A 1 101 ? 4.992 1.982 3.924 1 89.81 101 ALA A CA 1
ATOM 848 C C . ALA A 1 101 ? 4.102 1.072 4.766 1 89.81 101 ALA A C 1
ATOM 850 O O . ALA A 1 101 ? 2.873 1.136 4.672 1 89.81 101 ALA A O 1
ATOM 851 N N . ALA A 1 102 ? 4.754 0.308 5.605 1 94.06 102 ALA A N 1
ATOM 852 C CA . ALA A 1 102 ? 4.012 -0.604 6.469 1 94.06 102 ALA A CA 1
ATOM 853 C C . ALA A 1 102 ? 3.197 0.166 7.508 1 94.06 102 ALA A C 1
ATOM 855 O O . ALA A 1 102 ? 2.049 -0.183 7.789 1 94.06 102 ALA A O 1
ATOM 856 N N . LEU A 1 103 ? 3.807 1.145 8.047 1 91.88 103 LEU A N 1
ATOM 857 C CA . LEU A 1 103 ? 3.117 1.968 9.031 1 91.88 103 LEU A CA 1
ATOM 858 C C . LEU A 1 103 ? 1.895 2.643 8.414 1 91.88 103 LEU A C 1
ATOM 860 O O . LEU A 1 103 ? 0.815 2.643 9.016 1 91.88 103 LEU A O 1
ATOM 864 N N . SER A 1 104 ? 2.07 3.18 7.273 1 91.25 104 SER A N 1
ATOM 865 C CA . SER A 1 104 ? 0.98 3.85 6.57 1 91.25 104 SER A CA 1
ATOM 866 C C . SER A 1 104 ? -0.133 2.869 6.215 1 91.25 104 SER A C 1
ATOM 868 O O . SER A 1 104 ? -1.314 3.168 6.402 1 91.25 104 SER A O 1
ATOM 870 N N . LEU A 1 105 ? 0.259 1.738 5.762 1 94.44 105 LEU A N 1
ATOM 871 C CA . LEU A 1 105 ? -0.734 0.735 5.398 1 94.44 105 LEU A CA 1
ATOM 872 C C . LEU A 1 105 ? -1.501 0.256 6.625 1 94.44 105 LEU A C 1
ATOM 874 O O . LEU A 1 105 ? -2.711 0.029 6.559 1 94.44 105 LEU A O 1
ATOM 878 N N . ARG A 1 106 ? -0.736 0.073 7.656 1 93.25 106 ARG A N 1
ATOM 879 C CA . ARG A 1 106 ? -1.385 -0.326 8.898 1 93.25 106 ARG A CA 1
ATOM 880 C C . ARG A 1 106 ? -2.416 0.709 9.336 1 93.25 106 ARG A C 1
ATOM 882 O O . ARG A 1 106 ? -3.494 0.354 9.82 1 93.25 106 ARG A O 1
ATOM 889 N N . SER A 1 107 ? -2.121 1.941 9.258 1 91.62 107 SER A N 1
ATOM 890 C CA . SER A 1 107 ? -3.055 3.012 9.594 1 91.62 107 SER A CA 1
ATOM 891 C C . SER A 1 107 ? -4.309 2.941 8.727 1 91.62 107 SER A C 1
ATOM 893 O O . SER A 1 107 ? -5.422 3.115 9.227 1 91.62 107 SER A O 1
ATOM 895 N N . LEU A 1 108 ? -4.113 2.727 7.457 1 92.25 108 LEU A N 1
ATOM 896 C CA . LEU A 1 108 ? -5.258 2.545 6.566 1 92.25 108 LEU A CA 1
ATOM 897 C C . LEU A 1 108 ? -6.098 1.348 6.996 1 92.25 108 LEU A C 1
ATOM 899 O O . LEU A 1 108 ? -7.328 1.424 7.02 1 92.25 108 LEU A O 1
ATOM 903 N N . LEU A 1 109 ? -5.445 0.269 7.273 1 92.31 109 LEU A 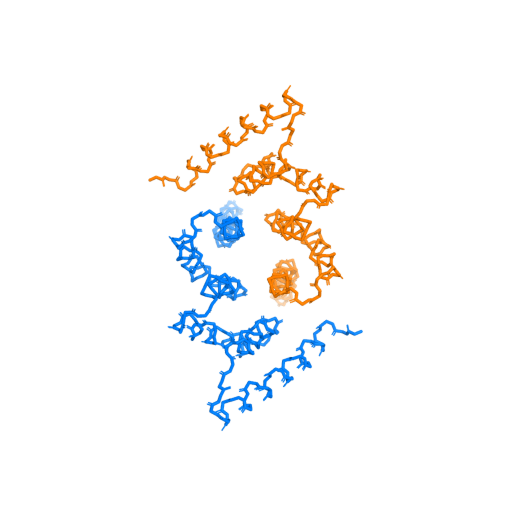N 1
ATOM 904 C CA . LEU A 1 109 ? -6.121 -0.948 7.711 1 92.31 109 LEU A CA 1
ATOM 905 C C . LEU A 1 109 ? -7.008 -0.673 8.922 1 92.31 109 LEU A C 1
ATOM 907 O O . LEU A 1 109 ? -8.148 -1.135 8.977 1 92.31 109 LEU A O 1
ATOM 911 N N . PHE A 1 110 ? -6.496 0.11 9.789 1 88.31 110 PHE A N 1
ATOM 912 C CA . PHE A 1 110 ? -7.258 0.429 10.992 1 88.31 110 PHE A CA 1
ATOM 913 C C . PHE A 1 110 ? -8.469 1.286 10.648 1 88.31 110 PHE A C 1
ATOM 915 O O . PHE A 1 110 ? -9.531 1.142 11.266 1 88.31 110 PHE A O 1
ATOM 922 N N . GLN A 1 111 ? -8.305 2.094 9.75 1 86.44 111 GLN A N 1
ATOM 923 C CA . GLN A 1 111 ? -9.438 2.904 9.305 1 86.44 111 GLN A CA 1
ATOM 924 C C . GLN A 1 111 ? -10.516 2.041 8.656 1 86.44 111 GLN A C 1
ATOM 926 O O . GLN A 1 111 ? -11.703 2.244 8.891 1 86.44 111 GLN A O 1
ATOM 931 N N . LEU A 1 112 ? -10.094 1.093 7.902 1 85 112 LEU A N 1
ATOM 932 C CA . LEU A 1 112 ? -11.031 0.189 7.242 1 85 112 LEU A CA 1
ATOM 933 C C . LEU A 1 112 ? -11.742 -0.694 8.266 1 85 112 LEU A C 1
ATOM 935 O O . LEU A 1 112 ? -12.938 -0.965 8.125 1 85 112 LEU A O 1
ATOM 939 N N . LEU A 1 113 ? -11.008 -1.12 9.211 1 83.19 113 LEU A N 1
ATOM 940 C CA . LEU A 1 113 ? -11.57 -1.927 10.289 1 83.19 113 LEU A CA 1
ATOM 941 C C . LEU A 1 113 ? -12.625 -1.144 11.062 1 83.19 113 LEU A C 1
ATOM 943 O O . LEU A 1 113 ? -13.656 -1.698 11.445 1 83.19 113 LEU A O 1
ATOM 947 N N . SER A 1 114 ? -12.312 0.028 11.297 1 79.62 114 SER A N 1
ATOM 948 C CA . SER A 1 114 ? -13.242 0.876 12.039 1 79.62 114 SER A CA 1
ATOM 949 C C . SER A 1 114 ? -14.508 1.141 11.242 1 79.62 114 SER A C 1
ATOM 951 O O . SER A 1 114 ? -15.602 1.221 11.805 1 79.62 114 SER A O 1
ATOM 953 N N . ASP A 1 115 ? -14.328 1.249 9.984 1 74.06 115 ASP A N 1
ATOM 954 C CA . ASP A 1 115 ? -15.461 1.473 9.102 1 74.06 115 ASP A CA 1
ATOM 955 C C . ASP A 1 115 ? -16.312 0.21 8.969 1 74.06 115 ASP A C 1
ATOM 957 O O . ASP A 1 115 ? -17.547 0.285 8.906 1 74.06 115 ASP A O 1
ATOM 961 N N . ASP A 1 116 ? -15.672 -0.9 8.766 1 61.22 116 ASP A N 1
ATOM 962 C CA . ASP A 1 116 ? -16.375 -2.174 8.672 1 61.22 116 ASP A CA 1
ATOM 963 C C . ASP A 1 116 ? -17.125 -2.486 9.961 1 61.22 116 ASP A C 1
ATOM 965 O O . ASP A 1 116 ? -18.234 -3.008 9.938 1 61.22 116 ASP A O 1
ATOM 969 N N . ALA A 1 117 ? -16.406 -2.176 11.133 1 52.72 117 ALA A N 1
ATOM 970 C CA . ALA A 1 117 ? -17.062 -2.359 12.422 1 52.72 117 ALA A CA 1
ATOM 971 C C . ALA A 1 117 ? -18.25 -1.418 12.57 1 52.72 117 ALA A C 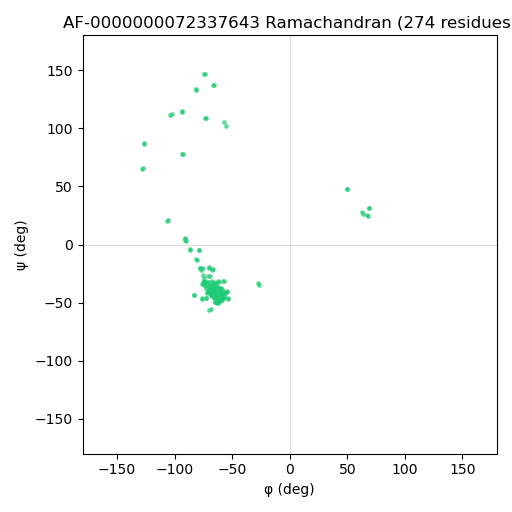1
ATOM 973 O O . ALA A 1 117 ? -19.266 -1.785 13.164 1 52.72 117 ALA A O 1
ATOM 974 N N . MET A 1 118 ? -18.172 -0.219 12.109 1 51.03 118 MET A N 1
ATOM 975 C CA . MET A 1 118 ? -19.266 0.759 12.133 1 51.03 118 MET A CA 1
ATOM 976 C C . MET A 1 118 ? -20.375 0.36 11.172 1 51.03 118 MET A C 1
ATOM 978 O O . MET A 1 118 ? -21.547 0.624 11.438 1 51.03 118 MET A O 1
ATOM 982 N N . LYS A 1 119 ? -20.172 -0.315 10.164 1 51.47 119 LYS A N 1
ATOM 983 C CA . LYS A 1 119 ? -21.234 -0.846 9.305 1 51.47 119 LYS A CA 1
ATOM 984 C C . LYS A 1 119 ? -22 -1.967 10 1 51.47 119 LYS A C 1
ATOM 986 O O . LYS A 1 119 ? -23.203 -2.1 9.828 1 51.47 119 LYS A O 1
ATOM 991 N N . GLY A 1 120 ? -21.328 -2.816 10.812 1 44.84 120 GLY A N 1
ATOM 992 C CA . GLY A 1 120 ? -22.109 -3.709 11.641 1 44.84 120 GLY A CA 1
ATOM 993 C C . GLY A 1 120 ? -22.875 -2.986 12.734 1 44.84 120 GLY A C 1
ATOM 994 O O . GLY A 1 120 ? -24.047 -3.291 12.992 1 44.84 120 GLY A O 1
ATOM 995 N N . THR A 1 121 ? -22.266 -2.207 13.602 1 47.78 121 THR A N 1
ATOM 996 C CA . THR A 1 121 ? -22.906 -1.49 14.695 1 47.78 121 THR A CA 1
ATOM 997 C C . THR A 1 121 ? -23.703 -0.299 14.172 1 47.78 121 THR A C 1
ATOM 999 O O . THR A 1 121 ? -24.719 0.085 14.766 1 47.78 121 THR A O 1
ATOM 1002 N N . VAL A 1 122 ? -23.344 0.284 13.203 1 45.53 122 VAL A N 1
ATOM 1003 C CA . VAL A 1 122 ? -24.109 1.325 12.523 1 45.53 122 VAL A CA 1
ATOM 1004 C C . VAL A 1 122 ? -25.406 0.739 11.977 1 45.53 122 VAL A C 1
ATOM 1006 O O . VAL A 1 122 ? -26.484 1.334 12.133 1 45.53 122 VAL A O 1
ATOM 1009 N N . VAL A 1 123 ? -25.281 -0.442 11.406 1 46.16 123 VAL A N 1
ATOM 1010 C CA . VAL A 1 123 ? -26.516 -1.151 11.078 1 46.16 123 VAL A CA 1
ATOM 1011 C C . VAL A 1 123 ? -27.219 -1.567 12.367 1 46.16 123 VAL A C 1
ATOM 1013 O O . VAL A 1 123 ? -28.438 -1.416 12.484 1 46.16 123 VAL A O 1
ATOM 1016 N N . ALA A 1 124 ? -26.516 -2.035 13.336 1 45.41 124 ALA A N 1
ATOM 1017 C CA . ALA A 1 124 ? -27.141 -2.316 14.625 1 45.41 124 ALA A CA 1
ATOM 1018 C C . ALA A 1 124 ? -27.609 -1.03 15.305 1 45.41 124 ALA A C 1
ATOM 1020 O O . ALA A 1 124 ? -28.719 -0.972 15.852 1 45.41 124 ALA A O 1
ATOM 1021 N N . PHE A 1 125 ? -26.844 0.02 15.281 1 40.72 125 PHE A N 1
ATOM 1022 C CA . PHE A 1 125 ? -27.25 1.304 15.844 1 40.72 125 PHE A CA 1
ATOM 1023 C C . PHE A 1 125 ? -28.359 1.933 15.023 1 40.72 125 PHE A C 1
ATOM 1025 O O . PHE A 1 125 ? -29.328 2.451 15.578 1 40.72 125 PHE A O 1
ATOM 1032 N N . MET A 1 126 ? -28.203 1.847 13.797 1 41.22 126 MET A N 1
ATOM 1033 C CA . MET A 1 126 ? -29.297 2.338 12.961 1 41.22 126 MET A CA 1
ATOM 1034 C C . MET A 1 126 ? -30.516 1.428 13.062 1 41.22 126 MET A C 1
ATOM 1036 O O . MET A 1 126 ? -31.641 1.905 13.094 1 41.22 126 MET A O 1
ATOM 1040 N N . ALA A 1 127 ? -30.156 0.281 13.078 1 44.28 127 ALA A N 1
ATOM 1041 C CA . ALA A 1 127 ? -31.25 -0.646 13.344 1 44.28 127 ALA A CA 1
ATOM 1042 C C . ALA A 1 127 ? -31.875 -0.386 14.711 1 44.28 127 ALA A C 1
ATOM 1044 O O . ALA A 1 127 ? -33.094 -0.418 14.859 1 44.28 127 ALA A O 1
ATOM 1045 N N . ALA A 1 128 ? -31.062 -0.087 15.672 1 42.41 128 ALA A N 1
ATOM 1046 C CA . ALA A 1 128 ? -31.562 0.219 17.016 1 42.41 128 ALA A CA 1
ATOM 1047 C C . ALA A 1 128 ? -32.344 1.532 17.016 1 42.41 128 ALA A C 1
ATOM 1049 O O . ALA A 1 128 ? -33.406 1.619 17.609 1 42.41 128 ALA A O 1
ATOM 1050 N N . ILE A 1 129 ? -31.859 2.49 16.328 1 41.34 129 ILE A N 1
ATOM 1051 C CA . ILE A 1 129 ? -32.562 3.758 16.234 1 41.34 129 ILE A CA 1
ATOM 1052 C C . ILE A 1 129 ? -33.875 3.561 15.438 1 41.34 129 ILE A C 1
ATOM 1054 O O . ILE A 1 129 ? -34.906 4.074 15.82 1 41.34 129 ILE A O 1
ATOM 1058 N N . CYS A 1 130 ? -33.688 2.781 14.352 1 39.81 130 CYS A N 1
ATOM 1059 C CA . CYS A 1 130 ? -34.906 2.479 13.594 1 39.81 130 CYS A CA 1
ATOM 1060 C C . CYS A 1 130 ? -35.875 1.665 14.43 1 39.81 130 CYS A C 1
ATOM 1062 O O . CYS A 1 130 ? -37.094 1.912 14.398 1 39.81 130 CYS A O 1
ATOM 1064 N N . ALA A 1 131 ? -35.344 0.808 15.203 1 42.5 131 ALA A N 1
ATOM 1065 C CA . ALA A 1 131 ? -36.156 0.038 16.109 1 42.5 131 ALA A CA 1
ATOM 1066 C C . ALA A 1 131 ? -36.75 0.933 17.203 1 42.5 131 ALA A C 1
ATOM 1068 O O . ALA A 1 131 ? -37.938 0.81 17.531 1 42.5 131 ALA A O 1
ATOM 1069 N N . LEU A 1 132 ? -36 1.855 17.641 1 37.88 132 LEU A N 1
ATOM 1070 C CA . LEU A 1 132 ? -36.469 2.801 18.641 1 37.88 132 LEU A CA 1
ATOM 1071 C C . LEU A 1 132 ? -37.469 3.795 18.031 1 37.88 132 LEU A C 1
ATOM 1073 O O . LEU A 1 132 ? -38.469 4.129 18.641 1 37.88 132 LEU A O 1
ATOM 1077 N N . ALA A 1 133 ? -37.156 4.125 16.844 1 37.59 133 ALA A N 1
ATOM 1078 C CA . ALA A 1 133 ? -38.094 5.027 16.156 1 37.59 133 ALA A CA 1
ATOM 1079 C C . ALA A 1 133 ? -39.375 4.305 15.781 1 37.59 133 ALA A C 1
ATOM 1081 O O . ALA A 1 133 ? -40.469 4.859 15.922 1 37.59 133 ALA A O 1
ATOM 1082 N N . LEU A 1 134 ? -39.25 3.117 15.336 1 40.94 134 LEU A N 1
ATOM 1083 C CA . LEU A 1 134 ? -40.438 2.311 15.039 1 40.94 134 LEU A CA 1
ATOM 1084 C C . LEU A 1 134 ? -41.188 1.978 16.328 1 40.94 134 LEU A C 1
ATOM 1086 O O . LEU A 1 134 ? -42.438 1.913 16.312 1 40.94 134 LEU A O 1
ATOM 1090 N N . TYR A 1 135 ? -40.469 1.745 17.344 1 39.31 135 TYR A N 1
ATOM 1091 C CA . TYR A 1 135 ? -41.125 1.516 18.625 1 39.31 135 TYR A CA 1
ATOM 1092 C C . TYR A 1 135 ? -41.844 2.762 19.094 1 39.31 135 TYR A C 1
ATOM 1094 O O . TYR A 1 135 ? -42.969 2.672 19.609 1 39.31 135 TYR A O 1
ATOM 1102 N N . LYS A 1 136 ? -41.219 3.873 18.734 1 42.16 136 LYS A N 1
ATOM 1103 C CA . LYS A 1 136 ? -41.906 5.102 19.109 1 42.16 136 LYS A CA 1
ATOM 1104 C C . LYS A 1 136 ? -43.094 5.379 18.188 1 42.16 136 LYS A C 1
ATOM 1106 O O . LYS A 1 136 ? -44.094 5.945 18.609 1 42.16 136 LYS A O 1
ATOM 1111 N N . SER A 1 137 ? -43 5.027 16.953 1 37.19 137 SER A N 1
ATOM 1112 C CA . SER A 1 137 ? -44.125 5.188 16.031 1 37.19 137 SER A CA 1
ATOM 1113 C C . SER A 1 137 ? -45.188 4.141 16.281 1 37.19 137 SER A C 1
ATOM 1115 O O . SER A 1 137 ? -46.375 4.328 15.914 1 37.19 137 SER A O 1
ATOM 1117 N N . TRP A 1 138 ? -44.75 3.059 16.797 1 38.25 138 TRP A N 1
ATOM 1118 C CA . TRP A 1 138 ? -45.781 2.09 17.156 1 38.25 138 TRP A CA 1
ATOM 1119 C C . TRP A 1 138 ? -46.469 2.498 18.453 1 38.25 138 TRP A C 1
ATOM 1121 O O . TRP A 1 138 ? -47.625 2.148 18.672 1 38.25 138 TRP A O 1
ATOM 1131 N N . LYS A 1 139 ? -45.875 3.191 19.125 1 32.03 139 LYS A N 1
ATOM 1132 C CA . LYS A 1 139 ? -46.75 3.68 20.172 1 32.03 139 LYS A CA 1
ATOM 1133 C C . LYS A 1 139 ? -47.438 4.977 19.75 1 32.03 139 LYS A C 1
ATOM 1135 O O . LYS A 1 139 ? -48.5 5.324 20.281 1 32.03 139 LYS A O 1
ATOM 1140 N N . MET B 1 1 ? 2.965 0.333 25.703 1 34.53 1 MET B N 1
ATOM 1141 C CA . MET B 1 1 ? 3.305 1.511 24.906 1 34.53 1 MET B CA 1
ATOM 1142 C C . MET B 1 1 ? 2.266 1.754 23.812 1 34.53 1 MET B C 1
ATOM 1144 O O . MET B 1 1 ? 2.084 0.919 22.922 1 34.53 1 MET B O 1
ATOM 1148 N N . THR B 1 2 ? 1.19 2.34 24.047 1 47.94 2 THR B N 1
ATOM 1149 C CA . THR B 1 2 ? -0.027 2.473 23.25 1 47.94 2 THR B CA 1
ATOM 1150 C C . THR B 1 2 ? 0.277 3.1 21.906 1 47.94 2 THR B C 1
ATOM 1152 O O . THR B 1 2 ? 1.11 4.004 21.797 1 47.94 2 THR B O 1
ATOM 1155 N N . GLY B 1 3 ? 0.298 2.281 20.688 1 58.44 3 GLY B N 1
ATOM 1156 C CA . GLY B 1 3 ? 0.623 2.543 19.297 1 58.44 3 GLY B CA 1
ATOM 1157 C C . GLY B 1 3 ? 0.394 3.986 18.891 1 58.44 3 GLY B C 1
ATOM 1158 O O . GLY B 1 3 ? 1.256 4.605 18.266 1 58.44 3 GLY B O 1
ATOM 1159 N N . VAL B 1 4 ? -0.646 4.602 19.531 1 63.72 4 VAL B N 1
ATOM 1160 C CA . VAL B 1 4 ? -1.001 5.969 19.156 1 63.72 4 VAL B CA 1
ATOM 1161 C C . VAL B 1 4 ? -0.094 6.957 19.891 1 63.72 4 VAL B C 1
ATOM 1163 O O . VAL B 1 4 ? 0.365 7.938 19.297 1 63.72 4 VAL B O 1
ATOM 1166 N N . GLU B 1 5 ? 0.163 6.734 21.234 1 68.19 5 GLU B N 1
ATOM 1167 C CA . GLU B 1 5 ? 1.032 7.617 22 1 68.19 5 GLU B CA 1
ATOM 1168 C C . GLU B 1 5 ? 2.436 7.668 21.406 1 68.19 5 GLU B C 1
ATOM 1170 O O . GLU B 1 5 ? 3.062 8.727 21.359 1 68.19 5 GLU B O 1
ATOM 1175 N N . ASP B 1 6 ? 2.848 6.629 20.969 1 80.06 6 ASP B N 1
ATOM 1176 C CA . ASP B 1 6 ? 4.164 6.547 20.344 1 80.06 6 ASP B CA 1
ATOM 1177 C C . ASP B 1 6 ? 4.195 7.328 19.031 1 80.06 6 ASP B C 1
ATOM 1179 O O . ASP B 1 6 ? 5.188 7.996 18.719 1 80.06 6 ASP B O 1
ATOM 1183 N N . ILE B 1 7 ? 3.086 7.352 18.391 1 83.12 7 ILE B N 1
ATOM 1184 C CA . ILE B 1 7 ? 3 8.07 17.125 1 83.12 7 ILE B CA 1
ATOM 1185 C C . ILE B 1 7 ? 3.061 9.578 17.391 1 83.12 7 ILE B C 1
ATOM 1187 O O . ILE B 1 7 ? 3.791 10.305 16.719 1 83.12 7 ILE B O 1
ATOM 1191 N N . GLN B 1 8 ? 2.371 10.023 18.469 1 86.94 8 GLN B N 1
ATOM 1192 C CA . G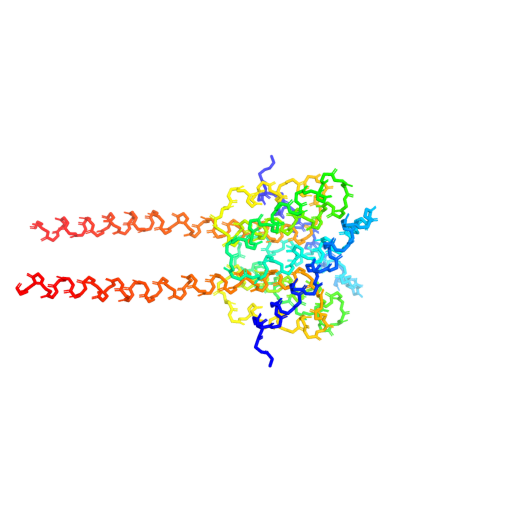LN B 1 8 ? 2.336 11.445 18.781 1 86.94 8 GLN B CA 1
ATOM 1193 C C . GLN B 1 8 ? 3.709 11.945 19.219 1 86.94 8 GLN B C 1
ATOM 1195 O O . GLN B 1 8 ? 4.113 13.055 18.875 1 86.94 8 GLN B O 1
ATOM 1200 N N . PHE B 1 9 ? 4.309 11.094 19.953 1 89.56 9 PHE B N 1
ATOM 1201 C CA . PHE B 1 9 ? 5.656 11.453 20.375 1 89.56 9 PHE B CA 1
ATOM 1202 C C . PHE B 1 9 ? 6.574 11.617 19.172 1 89.56 9 PHE B C 1
ATOM 1204 O O . PHE B 1 9 ? 7.336 12.586 19.094 1 89.56 9 PHE B O 1
ATOM 1211 N N . GLU B 1 10 ? 6.543 10.695 18.344 1 89.75 10 GLU B N 1
ATOM 1212 C CA . GLU B 1 10 ? 7.371 10.75 17.141 1 89.75 10 GLU B CA 1
ATOM 1213 C C . GLU B 1 10 ? 7.02 11.961 16.281 1 89.75 10 GLU B C 1
ATOM 1215 O O . GLU B 1 10 ? 7.902 12.602 15.711 1 89.75 10 GLU B O 1
ATOM 1220 N N . ILE B 1 11 ? 5.781 12.242 16.219 1 93 11 ILE B N 1
ATOM 1221 C CA . ILE B 1 11 ? 5.34 13.398 15.438 1 93 11 ILE B CA 1
ATOM 1222 C C . ILE B 1 11 ? 5.945 14.672 16.016 1 93 11 ILE B C 1
ATOM 1224 O O . ILE B 1 11 ? 6.473 15.508 15.281 1 93 11 ILE B O 1
ATOM 1228 N N . ASP B 1 12 ? 5.898 14.805 17.281 1 94.81 12 ASP B N 1
ATOM 1229 C CA . ASP B 1 12 ? 6.41 16 17.953 1 94.81 12 ASP B CA 1
ATOM 1230 C C . ASP B 1 12 ? 7.918 16.141 17.75 1 94.81 12 ASP B C 1
ATOM 1232 O O . ASP B 1 12 ? 8.422 17.234 17.531 1 94.81 12 ASP B O 1
ATOM 1236 N N . ARG B 1 13 ? 8.523 15.047 17.844 1 95.5 13 ARG B N 1
ATOM 1237 C CA . ARG B 1 13 ? 9.969 15.055 17.641 1 95.5 13 ARG B CA 1
ATOM 1238 C C . ARG B 1 13 ? 10.328 15.5 16.219 1 95.5 13 ARG B C 1
ATOM 1240 O O . ARG B 1 13 ? 11.172 16.375 16.031 1 95.5 13 ARG B O 1
ATOM 1247 N N . LEU B 1 14 ? 9.695 14.922 15.281 1 95.25 14 LEU B N 1
ATOM 1248 C CA . LEU B 1 14 ? 9.977 15.234 13.883 1 95.25 14 LEU B CA 1
ATOM 1249 C C . LEU B 1 14 ? 9.555 16.656 13.555 1 95.25 14 LEU B C 1
ATOM 1251 O O . LEU B 1 14 ? 10.195 17.328 12.75 1 95.25 14 LEU B O 1
ATOM 1255 N N . ARG B 1 15 ? 8.43 17.062 14.164 1 96.56 15 ARG B N 1
ATOM 1256 C CA . ARG B 1 15 ? 7.973 18.438 13.977 1 96.56 15 ARG B CA 1
ATOM 1257 C C . ARG B 1 15 ? 9.047 19.438 14.398 1 96.56 15 ARG B C 1
ATOM 1259 O O . ARG B 1 15 ? 9.336 20.391 13.672 1 96.56 15 ARG B O 1
ATOM 1266 N N . ARG B 1 16 ? 9.617 19.188 15.5 1 96.69 16 ARG B N 1
ATOM 1267 C CA . ARG B 1 16 ? 10.672 20.062 16 1 96.69 16 ARG B CA 1
ATOM 1268 C C . ARG B 1 16 ? 11.867 20.094 15.062 1 96.69 16 ARG B C 1
ATOM 1270 O O . ARG B 1 16 ? 12.391 21.156 14.742 1 96.69 16 ARG B O 1
ATOM 1277 N N . GLU B 1 17 ? 12.266 18.938 14.68 1 96 17 GLU B N 1
ATOM 1278 C CA . GLU B 1 17 ? 13.391 18.844 13.75 1 96 17 GLU B CA 1
ATOM 1279 C C . GLU B 1 17 ? 13.086 19.547 12.438 1 96 17 GLU B C 1
ATOM 1281 O O . GLU B 1 17 ? 13.961 20.219 11.875 1 96 17 GLU B O 1
ATOM 1286 N N . TYR B 1 18 ? 11.906 19.391 11.984 1 96.94 18 TYR B N 1
ATOM 1287 C CA . TYR B 1 18 ? 11.492 20 10.727 1 96.94 18 TYR B CA 1
ATOM 1288 C C . TYR B 1 18 ? 11.484 21.516 10.836 1 96.94 18 TYR B C 1
ATOM 1290 O O . TYR B 1 18 ? 12.016 22.219 9.961 1 96.94 18 TYR B O 1
ATOM 1298 N N . GLU B 1 19 ? 10.922 22 11.898 1 96.19 19 GLU B N 1
ATOM 1299 C CA . GLU B 1 19 ? 10.836 23.438 12.117 1 96.19 19 GLU B CA 1
ATOM 1300 C C . GLU B 1 19 ? 12.219 24.047 12.336 1 96.19 19 GLU B C 1
ATOM 1302 O O . GLU B 1 19 ? 12.492 25.156 11.875 1 96.19 19 GLU B O 1
ATOM 1307 N N . GLU B 1 20 ? 13.031 23.359 13.023 1 95.56 20 GLU B N 1
ATOM 1308 C CA . GLU B 1 20 ? 14.398 23.812 13.234 1 95.56 20 GLU B CA 1
ATOM 1309 C C . GLU B 1 20 ? 15.141 23.938 11.906 1 95.56 20 GLU B C 1
ATOM 1311 O O . GLU B 1 20 ? 15.906 24.891 11.711 1 95.56 20 GLU B O 1
ATOM 1316 N N . GLY B 1 21 ? 14.953 23 11.031 1 93.81 21 GLY B N 1
ATOM 1317 C CA . GLY B 1 21 ? 15.562 23.047 9.711 1 93.81 21 GLY B CA 1
ATOM 1318 C C . GLY B 1 21 ? 15.102 24.25 8.891 1 93.81 21 GLY B C 1
ATOM 1319 O O . GLY B 1 21 ? 15.906 24.875 8.203 1 93.81 21 GLY B O 1
ATOM 1320 N N . ILE B 1 22 ? 13.891 24.531 9.016 1 92.75 22 ILE B N 1
ATOM 1321 C CA . ILE B 1 22 ? 13.344 25.688 8.289 1 92.75 22 ILE B CA 1
ATOM 1322 C C . ILE B 1 22 ? 13.914 26.969 8.867 1 92.75 22 ILE B C 1
ATOM 1324 O O . ILE B 1 22 ? 14.336 27.859 8.117 1 92.75 22 ILE B O 1
ATOM 1328 N N . ASP B 1 23 ? 13.969 27.062 10.156 1 94.06 23 ASP B N 1
ATOM 1329 C CA . ASP B 1 23 ? 14.445 28.266 10.844 1 94.06 23 ASP B CA 1
ATOM 1330 C C . ASP B 1 23 ? 15.914 28.531 10.531 1 94.06 23 ASP B C 1
ATOM 1332 O O . ASP B 1 23 ? 16.344 29.688 10.438 1 94.06 23 ASP B O 1
ATOM 1336 N N . ASN B 1 24 ? 16.625 27.469 10.352 1 94.31 24 ASN B N 1
ATOM 1337 C CA . ASN B 1 24 ? 18.047 27.594 10.07 1 94.31 24 ASN B CA 1
ATOM 1338 C C . ASN B 1 24 ? 18.328 27.672 8.57 1 94.31 24 ASN B C 1
ATOM 1340 O O . ASN B 1 24 ? 19.469 27.594 8.141 1 94.31 24 ASN B O 1
ATOM 1344 N N . ASN B 1 25 ? 17.234 27.688 7.879 1 91.94 25 ASN B N 1
ATOM 1345 C CA . ASN B 1 25 ? 17.297 27.781 6.426 1 91.94 25 ASN B CA 1
ATOM 1346 C C . ASN B 1 25 ? 18 26.578 5.816 1 91.94 25 ASN B C 1
ATOM 1348 O O . ASN B 1 25 ? 18.719 26.703 4.828 1 91.94 25 ASN B O 1
ATOM 1352 N N . GLN B 1 26 ? 17.938 25.484 6.477 1 92.5 26 GLN B N 1
ATOM 1353 C CA . GLN B 1 26 ? 18.469 24.219 5.992 1 92.5 26 GLN B CA 1
ATOM 1354 C C . GLN B 1 26 ? 17.422 23.109 6.082 1 92.5 26 GLN B C 1
ATOM 1356 O O . GLN B 1 26 ? 17.594 22.141 6.812 1 92.5 26 GLN B O 1
ATOM 1361 N N . PRO B 1 27 ? 16.422 23.297 5.32 1 90.44 27 PRO B N 1
ATOM 1362 C CA . PRO B 1 27 ? 15.391 22.25 5.379 1 90.44 27 PRO B CA 1
ATOM 1363 C C . PRO B 1 27 ? 15.883 20.906 4.855 1 90.44 27 PRO B C 1
ATOM 1365 O O . PRO B 1 27 ? 16.641 20.859 3.887 1 90.44 27 PRO B O 1
ATOM 1368 N N . SER B 1 28 ? 15.562 19.828 5.508 1 95.88 28 SER B N 1
ATOM 1369 C CA . SER B 1 28 ? 15.93 18.469 5.129 1 95.88 28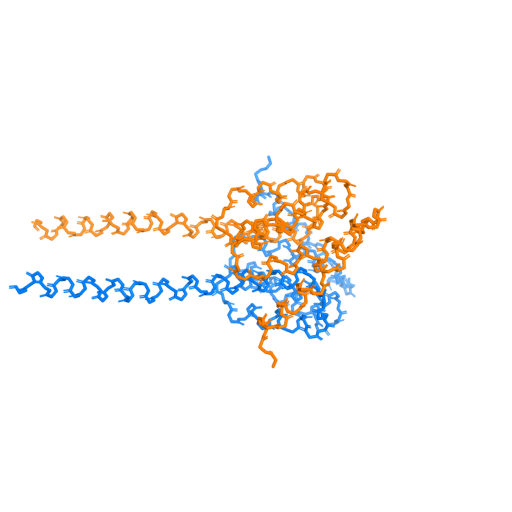 SER B CA 1
ATOM 1370 C C . SER B 1 28 ? 14.742 17.719 4.52 1 95.88 28 SER B C 1
ATOM 1372 O O . SER B 1 28 ? 13.75 17.453 5.207 1 95.88 28 SER B O 1
ATOM 1374 N N . PRO B 1 29 ? 14.859 17.453 3.254 1 96.81 29 PRO B N 1
ATOM 1375 C CA . PRO B 1 29 ? 13.773 16.688 2.635 1 96.81 29 PRO B CA 1
ATOM 1376 C C . PRO B 1 29 ? 13.539 15.344 3.322 1 96.81 29 PRO B C 1
ATOM 1378 O O . PRO B 1 29 ? 12.398 14.859 3.369 1 96.81 29 PRO B O 1
ATOM 1381 N N . LYS B 1 30 ? 14.578 14.828 3.812 1 96.38 30 LYS B N 1
ATOM 1382 C CA . LYS B 1 30 ? 14.445 13.555 4.52 1 96.38 30 LYS B CA 1
ATOM 1383 C C . LYS B 1 30 ? 13.57 13.711 5.758 1 96.38 30 LYS B C 1
ATOM 1385 O O . LYS B 1 30 ? 12.68 12.891 5.996 1 96.38 30 LYS B O 1
ATOM 1390 N N . VAL B 1 31 ? 13.844 14.695 6.562 1 96.94 31 VAL B N 1
ATOM 1391 C CA . VAL B 1 31 ? 13.07 14.945 7.773 1 96.94 31 VAL B CA 1
ATOM 1392 C C . VAL B 1 31 ? 11.617 15.258 7.402 1 96.94 31 VAL B C 1
ATOM 1394 O O . VAL B 1 31 ? 10.688 14.797 8.07 1 96.94 31 VAL B O 1
ATOM 1397 N N . GLN B 1 32 ? 11.438 16.047 6.363 1 97.56 32 GLN B N 1
ATOM 1398 C CA . GLN B 1 32 ? 10.094 16.359 5.887 1 97.56 32 GLN B CA 1
ATOM 1399 C C . GLN B 1 32 ? 9.328 15.094 5.531 1 97.56 32 GLN B C 1
ATOM 1401 O O . GLN B 1 32 ? 8.148 14.961 5.859 1 97.56 32 GLN B O 1
ATOM 1406 N N . TYR B 1 33 ? 10 14.211 4.875 1 97.5 33 TYR B N 1
ATOM 1407 C CA . TYR B 1 33 ? 9.367 12.953 4.488 1 97.5 33 TYR B CA 1
ATOM 1408 C C . TYR B 1 33 ? 8.977 12.141 5.715 1 97.5 33 TYR B C 1
ATOM 1410 O O . TYR B 1 33 ? 7.852 11.641 5.801 1 97.5 33 TYR B O 1
ATOM 1418 N N . ASP B 1 34 ? 9.906 12 6.582 1 94.44 34 ASP B N 1
ATOM 1419 C CA . ASP B 1 34 ? 9.633 11.242 7.797 1 94.44 34 ASP B CA 1
ATOM 1420 C C . ASP B 1 34 ? 8.477 11.859 8.578 1 94.44 34 ASP B C 1
ATOM 1422 O O . ASP B 1 34 ? 7.625 11.141 9.109 1 94.44 34 ASP B O 1
ATOM 1426 N N . TYR B 1 35 ? 8.516 13.133 8.633 1 97.12 35 TYR B N 1
ATOM 1427 C CA . TYR B 1 35 ? 7.473 13.875 9.328 1 97.12 35 TYR B CA 1
ATOM 1428 C C . TYR B 1 35 ? 6.113 13.641 8.68 1 97.12 35 TYR B C 1
ATOM 1430 O O . TYR B 1 35 ? 5.137 13.328 9.359 1 97.12 35 TYR B O 1
ATOM 1438 N N . ALA B 1 36 ? 6.012 13.695 7.379 1 97.56 36 ALA B N 1
ATOM 1439 C CA . ALA B 1 36 ? 4.766 13.477 6.652 1 97.56 36 ALA B CA 1
ATOM 1440 C C . ALA B 1 36 ? 4.242 12.062 6.871 1 97.56 36 ALA B C 1
ATOM 1442 O O . ALA B 1 36 ? 3.043 11.859 7.066 1 97.56 36 ALA B O 1
ATOM 1443 N N . CYS B 1 37 ? 5.148 11.094 6.914 1 95.25 37 CYS B N 1
ATOM 1444 C CA . CYS B 1 37 ? 4.766 9.703 7.125 1 95.25 37 CYS B CA 1
ATOM 1445 C C . CYS B 1 37 ? 4.113 9.516 8.484 1 95.25 37 CYS B C 1
ATOM 1447 O O . CYS B 1 37 ? 3.104 8.82 8.609 1 95.25 37 CYS B O 1
ATOM 1449 N N . MET B 1 38 ? 4.684 10.172 9.453 1 93.81 38 MET B N 1
ATOM 1450 C CA . MET B 1 38 ? 4.121 10 10.789 1 93.81 38 MET B CA 1
ATOM 1451 C C . MET B 1 38 ? 2.807 10.766 10.93 1 93.81 38 MET B C 1
ATOM 1453 O O . MET B 1 38 ? 1.898 10.32 11.633 1 93.81 38 MET B O 1
ATOM 1457 N N . LEU B 1 39 ? 2.701 11.891 10.281 1 94.25 39 LEU B N 1
ATOM 1458 C CA . LEU B 1 39 ? 1.472 12.672 10.312 1 94.25 39 LEU B CA 1
ATOM 1459 C C . LEU B 1 39 ? 0.305 11.883 9.734 1 94.25 39 LEU B C 1
ATOM 1461 O O . LEU B 1 39 ? -0.8 11.906 10.281 1 94.25 39 LEU B O 1
ATOM 1465 N N . MET B 1 40 ? 0.539 11.188 8.656 1 92.94 40 MET B N 1
ATOM 1466 C CA . MET B 1 40 ? -0.561 10.484 7.996 1 92.94 40 MET B CA 1
ATOM 1467 C C . MET B 1 40 ? -1.041 9.312 8.836 1 92.94 40 MET B C 1
ATOM 1469 O O . MET B 1 40 ? -2.168 8.836 8.664 1 92.94 40 MET B O 1
ATOM 1473 N N . CYS B 1 41 ? -0.184 8.844 9.766 1 91.38 41 CYS B N 1
ATOM 1474 C CA . CYS B 1 41 ? -0.565 7.734 10.633 1 91.38 41 CYS B CA 1
ATOM 1475 C C . CYS B 1 41 ? -1.431 8.211 11.789 1 91.38 41 CYS B C 1
ATOM 1477 O O . CYS B 1 41 ? -2.08 7.41 12.461 1 91.38 41 CYS B O 1
ATOM 1479 N N . SER B 1 42 ? -1.468 9.5 11.992 1 88.56 42 SER B N 1
ATOM 1480 C CA . SER B 1 42 ? -2.295 10.102 13.031 1 88.56 42 SER B CA 1
ATOM 1481 C C . SER B 1 42 ? -3.771 10.078 12.648 1 88.56 42 SER B C 1
ATOM 1483 O O . SER B 1 42 ? -4.113 10.227 11.469 1 88.56 42 SER B O 1
ATOM 1485 N N . PRO B 1 43 ? -4.676 9.938 13.633 1 85.5 43 PRO B N 1
ATOM 1486 C CA . PRO B 1 43 ? -6.113 9.938 13.344 1 85.5 43 PRO B CA 1
ATOM 1487 C C . PRO B 1 43 ? -6.672 11.344 13.133 1 85.5 43 PRO B C 1
ATOM 1489 O O . PRO B 1 43 ? -7.816 11.492 12.688 1 85.5 43 PRO B O 1
ATOM 1492 N N . GLU B 1 44 ? -5.945 12.352 13.297 1 88.06 44 GLU B N 1
ATOM 1493 C CA . GLU B 1 44 ? -6.414 13.727 13.195 1 88.06 44 GLU B CA 1
ATOM 1494 C C . GLU B 1 44 ? -6.477 14.188 11.742 1 88.06 44 GLU B C 1
ATOM 1496 O O . GLU B 1 44 ? -5.488 14.094 11.016 1 88.06 44 GLU B O 1
ATOM 1501 N N . THR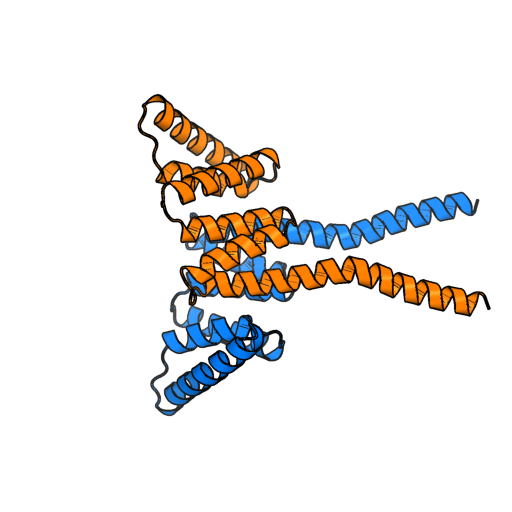 B 1 45 ? -7.508 14.781 11.359 1 91.25 45 THR B N 1
ATOM 1502 C CA . THR B 1 45 ? -7.723 15.242 9.992 1 91.25 45 THR B CA 1
ATOM 1503 C C . THR B 1 45 ? -6.715 16.328 9.625 1 91.25 45 THR B C 1
ATOM 1505 O O . THR B 1 45 ? -6.254 16.406 8.484 1 91.25 45 THR B O 1
ATOM 1508 N N . GLU B 1 46 ? -6.477 17.156 10.547 1 94.81 46 GLU B N 1
ATOM 1509 C CA . GLU B 1 46 ? -5.52 18.234 10.289 1 94.81 46 GLU B CA 1
ATOM 1510 C C . GLU B 1 46 ? -4.141 17.672 9.953 1 94.81 46 GLU B C 1
ATOM 1512 O O . GLU B 1 46 ? -3.439 18.219 9.094 1 94.81 46 GLU B O 1
ATOM 1517 N N . HIS B 1 47 ? -3.746 16.656 10.672 1 94 47 HIS B N 1
ATOM 1518 C CA . HIS B 1 47 ? -2.475 15.992 10.383 1 94 47 HIS B CA 1
ATOM 1519 C C . HIS B 1 47 ? -2.463 15.398 8.984 1 94 47 HIS B C 1
ATOM 1521 O O . HIS B 1 47 ? -1.461 15.492 8.273 1 94 47 HIS B O 1
ATOM 1527 N N . MET B 1 48 ? -3.557 14.859 8.594 1 94.94 48 MET B N 1
ATOM 1528 C CA . MET B 1 48 ? -3.688 14.266 7.266 1 94.94 48 MET B CA 1
ATOM 1529 C C . MET B 1 48 ? -3.52 15.32 6.176 1 94.94 48 MET B C 1
ATOM 1531 O O . MET B 1 48 ? -2.77 15.117 5.219 1 94.94 48 MET B O 1
ATOM 1535 N N . ASN B 1 49 ? -4.195 16.406 6.352 1 97.06 49 ASN B N 1
ATOM 1536 C CA . ASN B 1 49 ? -4.098 17.5 5.383 1 97.06 49 ASN B CA 1
ATOM 1537 C C . ASN B 1 49 ? -2.672 18.031 5.281 1 97.06 49 ASN B C 1
ATOM 1539 O O . ASN B 1 49 ? -2.184 18.312 4.184 1 97.06 49 ASN B O 1
ATOM 1543 N N . LEU B 1 50 ? -2.105 18.125 6.422 1 97.88 50 LEU B N 1
ATOM 1544 C CA . LEU B 1 50 ? -0.723 18.594 6.43 1 97.88 50 LEU B CA 1
ATOM 1545 C C . LEU B 1 50 ? 0.196 17.578 5.758 1 97.88 50 LEU B C 1
ATOM 1547 O O . LEU B 1 50 ? 1.099 17.953 5.008 1 97.88 50 LEU B O 1
ATOM 1551 N N . ALA B 1 51 ? 0.05 16.328 6.055 1 97.62 51 ALA B N 1
ATOM 1552 C CA . ALA B 1 51 ? 0.842 15.273 5.422 1 97.62 51 ALA B CA 1
ATOM 1553 C C . ALA B 1 51 ? 0.752 15.359 3.902 1 97.62 51 ALA B C 1
ATOM 1555 O O . ALA B 1 51 ? 1.772 15.312 3.211 1 97.62 51 ALA B O 1
ATOM 1556 N N . ILE B 1 52 ? -0.439 15.508 3.404 1 98.31 52 ILE B N 1
ATOM 1557 C CA . ILE B 1 52 ? -0.671 15.578 1.966 1 98.31 52 ILE B CA 1
ATOM 1558 C C . ILE B 1 52 ? 0.104 16.75 1.375 1 98.31 52 ILE B C 1
ATOM 1560 O O . ILE B 1 52 ? 0.756 16.609 0.337 1 98.31 52 ILE B O 1
ATOM 1564 N N . GLU B 1 53 ? 0.022 17.844 2.02 1 98.25 53 GLU B N 1
ATOM 1565 C CA . GLU B 1 53 ? 0.735 19.031 1.562 1 98.25 53 GLU B CA 1
ATOM 1566 C C . GLU B 1 53 ? 2.242 18.797 1.538 1 98.25 53 GLU B C 1
ATOM 1568 O O . GLU B 1 53 ? 2.92 19.172 0.578 1 98.25 53 GLU B O 1
ATOM 1573 N N . LEU B 1 54 ? 2.768 18.234 2.539 1 98.31 54 LEU B N 1
ATOM 1574 C CA . LEU B 1 54 ? 4.199 17.984 2.639 1 98.31 54 LEU B CA 1
ATOM 1575 C C . LEU B 1 54 ? 4.66 17.016 1.555 1 98.31 54 LEU B C 1
ATOM 1577 O O . LEU B 1 54 ? 5.711 17.219 0.942 1 98.31 54 LEU B O 1
ATOM 1581 N N . PHE B 1 55 ? 3.92 15.938 1.275 1 98.12 55 PHE B N 1
ATOM 1582 C CA . PHE B 1 55 ? 4.25 14.992 0.215 1 98.12 55 PHE B CA 1
ATOM 1583 C C . PHE B 1 55 ? 4.23 15.68 -1.146 1 98.12 55 PHE B C 1
ATOM 1585 O O . PHE B 1 55 ? 5.113 15.445 -1.976 1 98.12 55 PHE B O 1
ATOM 1592 N N . ASP B 1 56 ? 3.207 16.531 -1.32 1 97.94 56 ASP B N 1
ATOM 1593 C CA . ASP B 1 56 ? 3.1 17.25 -2.582 1 97.94 56 ASP B CA 1
ATOM 1594 C C . ASP B 1 56 ? 4.328 18.125 -2.822 1 97.94 56 ASP B C 1
ATOM 1596 O O . ASP B 1 56 ? 4.84 18.188 -3.941 1 97.94 56 ASP B O 1
ATOM 1600 N N . GLU B 1 57 ? 4.762 18.781 -1.805 1 97.88 57 GLU B N 1
ATOM 1601 C CA . GLU B 1 57 ? 5.953 19.625 -1.908 1 97.88 57 GLU B CA 1
ATOM 1602 C C . GLU B 1 57 ? 7.184 18.781 -2.248 1 97.88 57 GLU B C 1
ATOM 1604 O O . GLU B 1 57 ? 8.031 19.219 -3.031 1 97.88 57 GLU B O 1
ATOM 1609 N N . LEU B 1 58 ? 7.289 17.656 -1.649 1 98.25 58 LEU B N 1
ATOM 1610 C CA . LEU B 1 58 ? 8.43 16.781 -1.902 1 98.25 58 LEU B CA 1
ATOM 1611 C C . LEU B 1 58 ? 8.445 16.328 -3.355 1 98.25 58 LEU B C 1
ATOM 1613 O O . LEU B 1 58 ? 9.516 16.188 -3.953 1 98.25 58 LEU B O 1
ATOM 1617 N N . ILE B 1 59 ? 7.262 16.062 -3.891 1 97.81 59 ILE B N 1
ATOM 1618 C CA . ILE B 1 59 ? 7.168 15.68 -5.293 1 97.81 59 ILE B CA 1
ATOM 1619 C C . ILE B 1 59 ? 7.641 16.828 -6.18 1 97.81 59 ILE B C 1
ATOM 1621 O O . ILE B 1 59 ? 8.328 16.594 -7.184 1 97.81 59 ILE B O 1
ATOM 1625 N N . ARG B 1 60 ? 7.309 18.016 -5.801 1 96.94 60 ARG B N 1
ATOM 1626 C CA . ARG B 1 60 ? 7.68 19.188 -6.578 1 96.94 60 ARG B CA 1
ATOM 1627 C C . ARG B 1 60 ? 9.195 19.359 -6.633 1 96.94 60 ARG B C 1
ATOM 1629 O O . ARG B 1 60 ? 9.742 19.766 -7.656 1 96.94 60 ARG B O 1
ATOM 1636 N N . ILE B 1 61 ? 9.836 19.078 -5.566 1 96.31 61 ILE B N 1
ATOM 1637 C CA . ILE B 1 61 ? 11.281 19.234 -5.551 1 96.31 61 ILE B CA 1
ATOM 1638 C C . ILE B 1 61 ? 11.953 17.938 -5.969 1 96.31 61 ILE B C 1
ATOM 1640 O O . ILE B 1 61 ? 13.172 17.781 -5.828 1 96.31 61 ILE B O 1
ATOM 1644 N N . ARG B 1 62 ? 11.234 16.891 -6.383 1 96.19 62 ARG B N 1
ATOM 1645 C CA . ARG B 1 62 ? 11.68 15.633 -6.969 1 96.19 62 ARG B CA 1
ATOM 1646 C C . ARG B 1 62 ? 12.414 14.781 -5.941 1 96.19 62 ARG B C 1
ATOM 1648 O O . ARG B 1 62 ? 13.398 14.117 -6.266 1 96.19 62 ARG B O 1
ATOM 1655 N N . TYR B 1 63 ? 12.023 14.906 -4.703 1 97.12 63 TYR B N 1
ATOM 1656 C CA . TYR B 1 63 ? 12.562 14.031 -3.668 1 97.12 63 TYR B CA 1
ATOM 1657 C C . TYR B 1 63 ? 11.672 12.82 -3.453 1 97.12 63 TYR B C 1
ATOM 1659 O O . TYR B 1 63 ? 10.539 12.945 -2.979 1 97.12 63 TYR B O 1
ATOM 1667 N N . MET B 1 64 ? 12.156 11.609 -3.762 1 96.56 64 MET B N 1
ATOM 1668 C CA . MET B 1 64 ? 11.43 10.359 -3.537 1 96.56 64 MET B CA 1
ATOM 1669 C C . MET B 1 64 ? 10.016 10.445 -4.094 1 96.56 64 MET B C 1
ATOM 1671 O O . MET B 1 64 ? 9.047 10.094 -3.408 1 96.56 64 MET B O 1
ATOM 1675 N N . SER B 1 65 ? 9.93 10.914 -5.285 1 97.06 65 SER B N 1
ATOM 1676 C CA . SER B 1 65 ? 8.633 11.195 -5.898 1 97.06 65 SER B CA 1
ATOM 1677 C C . SER B 1 65 ? 7.754 9.953 -5.926 1 97.06 65 SER B C 1
ATOM 1679 O O . SER B 1 65 ? 6.57 10.016 -5.602 1 97.06 65 SER B O 1
ATOM 1681 N N . VAL B 1 66 ? 8.336 8.836 -6.234 1 95.75 66 VAL B N 1
ATOM 1682 C CA . VAL B 1 66 ? 7.602 7.582 -6.363 1 95.75 66 VAL B CA 1
ATOM 1683 C C . VAL B 1 66 ? 7.023 7.184 -5.008 1 95.75 66 VAL B C 1
ATOM 1685 O O . VAL B 1 66 ? 5.824 6.906 -4.895 1 95.75 66 VAL B O 1
ATOM 1688 N N . GLN B 1 67 ? 7.836 7.203 -4.059 1 96 67 GLN B N 1
ATOM 1689 C CA . GLN B 1 67 ? 7.402 6.867 -2.705 1 96 67 GLN B CA 1
ATOM 1690 C C . GLN B 1 67 ? 6.348 7.852 -2.207 1 96 67 GLN B C 1
ATOM 1692 O O . GLN B 1 67 ? 5.383 7.461 -1.552 1 96 67 GLN B O 1
ATOM 1697 N N . CYS B 1 68 ? 6.559 9.109 -2.531 1 98 68 CYS B N 1
ATOM 1698 C CA . CYS B 1 68 ? 5.613 10.133 -2.098 1 98 68 CYS B CA 1
ATOM 1699 C C . CYS B 1 68 ? 4.262 9.945 -2.779 1 98 68 CYS B C 1
ATOM 1701 O O . CYS B 1 68 ? 3.215 10.117 -2.148 1 98 68 CYS B O 1
ATOM 1703 N N . MET B 1 69 ? 4.258 9.609 -4.027 1 97.69 69 MET B N 1
ATOM 1704 C CA . MET B 1 69 ? 3 9.352 -4.727 1 97.69 69 MET B CA 1
ATOM 1705 C C . MET B 1 69 ? 2.27 8.164 -4.109 1 97.69 69 MET B C 1
ATOM 1707 O O . MET B 1 69 ? 1.049 8.195 -3.947 1 97.69 69 MET B O 1
ATOM 1711 N N . TYR B 1 70 ? 3.025 7.148 -3.791 1 97.06 70 TYR B N 1
ATOM 1712 C CA . TYR B 1 70 ? 2.447 5.98 -3.139 1 97.06 70 TYR B CA 1
ATOM 1713 C C . TYR B 1 70 ? 1.81 6.355 -1.808 1 97.06 70 TYR B C 1
ATOM 1715 O O . TYR B 1 70 ? 0.671 5.973 -1.526 1 97.06 70 TYR B O 1
ATOM 1723 N N . GLN B 1 71 ? 2.494 7.129 -1.061 1 97 71 GLN B N 1
ATOM 1724 C CA . GLN B 1 71 ? 1.99 7.551 0.242 1 97 71 GLN B CA 1
ATOM 1725 C C . GLN B 1 71 ? 0.758 8.438 0.094 1 97 71 GLN B C 1
ATOM 1727 O O . GLN B 1 71 ? -0.185 8.336 0.882 1 97 71 GLN B O 1
ATOM 1732 N N . LEU B 1 72 ? 0.77 9.305 -0.877 1 97.75 72 LEU B N 1
ATOM 1733 C CA . LEU B 1 72 ? -0.379 10.164 -1.135 1 97.75 72 LEU B CA 1
ATOM 1734 C C . LEU B 1 72 ? -1.611 9.336 -1.481 1 97.75 72 LEU B C 1
ATOM 1736 O O . LEU B 1 72 ? -2.719 9.648 -1.037 1 97.75 72 LEU B O 1
ATOM 1740 N N . ALA B 1 73 ? -1.406 8.32 -2.271 1 97.56 73 ALA B N 1
ATOM 1741 C CA . ALA B 1 73 ? -2.523 7.43 -2.586 1 97.56 73 ALA B CA 1
ATOM 1742 C C . ALA B 1 73 ? -3.117 6.824 -1.316 1 97.56 73 ALA B C 1
ATOM 1744 O O . ALA B 1 73 ? -4.336 6.805 -1.144 1 97.56 73 ALA B O 1
ATOM 1745 N N . LEU B 1 74 ? -2.242 6.387 -0.434 1 96.31 74 LEU B N 1
ATOM 1746 C CA . LEU B 1 74 ? -2.691 5.812 0.829 1 96.31 74 LEU B CA 1
ATOM 1747 C C . LEU B 1 74 ? -3.449 6.844 1.658 1 96.31 74 LEU B C 1
ATOM 1749 O O . LEU B 1 74 ? -4.469 6.527 2.271 1 96.31 74 LEU B O 1
ATOM 1753 N N . CYS B 1 75 ? -3 8.094 1.669 1 95.69 75 CYS B N 1
ATOM 1754 C CA . CYS B 1 75 ? -3.682 9.172 2.383 1 95.69 75 CYS B CA 1
ATOM 1755 C C . CYS B 1 75 ? -5.105 9.352 1.872 1 95.69 75 CYS B C 1
ATOM 1757 O O . CYS B 1 75 ? -6.051 9.398 2.662 1 95.69 75 CYS B O 1
ATOM 1759 N N . HIS B 1 76 ? -5.164 9.383 0.635 1 95.81 76 HIS B N 1
ATOM 1760 C CA . HIS B 1 76 ? -6.473 9.625 0.038 1 95.81 76 HIS B CA 1
ATOM 1761 C C . HIS B 1 76 ? -7.387 8.414 0.208 1 95.81 76 HIS B C 1
ATOM 1763 O O . HIS B 1 76 ? -8.602 8.57 0.355 1 95.81 76 HIS B O 1
ATOM 1769 N N . MET B 1 77 ? -6.871 7.258 0.211 1 93.62 77 MET B N 1
ATOM 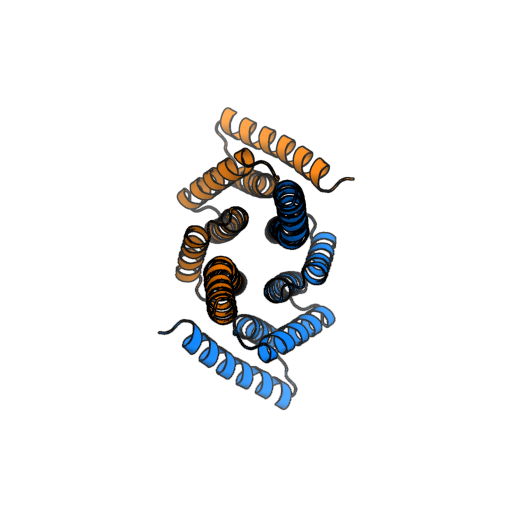1770 C CA . MET B 1 77 ? -7.676 6.078 0.505 1 93.62 77 MET B CA 1
ATOM 1771 C C . MET B 1 77 ? -8.219 6.129 1.93 1 93.62 77 MET B C 1
ATOM 1773 O O . MET B 1 77 ? -9.375 5.773 2.172 1 93.62 77 MET B O 1
ATOM 1777 N N . LYS B 1 78 ? -7.324 6.562 2.746 1 90 78 LYS B N 1
ATOM 1778 C CA . LYS B 1 78 ? -7.727 6.691 4.145 1 90 78 LYS B CA 1
ATOM 1779 C C . LYS B 1 78 ? -8.867 7.695 4.301 1 90 78 LYS B C 1
ATOM 1781 O O . LYS B 1 78 ? -9.766 7.496 5.121 1 90 78 LYS B O 1
ATOM 1786 N N . LYS B 1 79 ? -8.906 8.695 3.477 1 91.25 79 LYS B N 1
ATOM 1787 C CA . LYS B 1 79 ? -9.945 9.727 3.49 1 91.25 79 LYS B CA 1
ATOM 1788 C C . LYS B 1 79 ? -11.156 9.297 2.664 1 91.25 79 LYS B C 1
ATOM 1790 O O . LYS B 1 79 ? -12.125 10.047 2.547 1 91.25 79 LYS B O 1
ATOM 1795 N N . ARG B 1 80 ? -11.109 8.211 2.023 1 89.5 80 ARG B N 1
ATOM 1796 C CA . ARG B 1 80 ? -12.148 7.668 1.15 1 89.5 80 ARG B CA 1
ATOM 1797 C C . ARG B 1 80 ? -12.312 8.523 -0.101 1 89.5 80 ARG B C 1
ATOM 1799 O O . ARG B 1 80 ? -13.43 8.68 -0.61 1 89.5 80 ARG B O 1
ATOM 1806 N N . GLU B 1 81 ? -11.297 9.18 -0.419 1 93.44 81 GLU B N 1
ATOM 1807 C CA . GLU B 1 81 ? -11.219 9.891 -1.692 1 93.44 81 GLU B CA 1
ATOM 1808 C C . GLU B 1 81 ? -10.562 9.023 -2.768 1 93.44 81 GLU B C 1
ATOM 1810 O O . GLU B 1 81 ? -9.445 9.305 -3.195 1 93.44 81 GLU B O 1
ATOM 1815 N N . TYR B 1 82 ? -11.297 8.109 -3.311 1 92 82 TYR B N 1
ATOM 1816 C CA . TYR B 1 82 ? -10.742 7.035 -4.129 1 92 82 TYR B CA 1
ATOM 1817 C C . TYR B 1 82 ? -10.32 7.555 -5.5 1 92 82 TYR B C 1
ATOM 1819 O O . TYR B 1 82 ? -9.359 7.059 -6.09 1 92 82 TYR B O 1
ATOM 1827 N N . LYS B 1 83 ? -11.016 8.555 -6.004 1 94.12 83 LYS B N 1
ATOM 1828 C CA . LYS B 1 83 ? -10.641 9.117 -7.297 1 94.12 83 LYS B CA 1
ATOM 1829 C C . LYS B 1 83 ? -9.266 9.766 -7.238 1 94.12 83 LYS B C 1
ATOM 1831 O O . LYS B 1 83 ? -8.445 9.578 -8.141 1 94.12 83 LYS B O 1
ATOM 1836 N N . LYS B 1 84 ? -9.031 10.484 -6.172 1 96.75 84 LYS B N 1
ATOM 1837 C CA . LYS B 1 84 ? -7.73 11.117 -5.98 1 96.75 84 LYS B CA 1
ATOM 1838 C C . LYS B 1 84 ? -6.637 10.078 -5.762 1 96.75 84 LYS B C 1
ATOM 1840 O O . LYS B 1 84 ? -5.527 10.211 -6.277 1 96.75 84 LYS B O 1
ATOM 1845 N N . ALA B 1 85 ? -6.953 9.062 -5 1 96.56 85 ALA B N 1
ATOM 1846 C CA . ALA B 1 85 ? -6.008 7.973 -4.773 1 96.56 85 ALA B CA 1
ATOM 1847 C C . ALA B 1 85 ? -5.602 7.316 -6.09 1 96.56 85 ALA B C 1
ATOM 1849 O O . ALA B 1 85 ? -4.414 7.082 -6.332 1 96.56 85 ALA B O 1
ATOM 1850 N N . ARG B 1 86 ? -6.586 7.102 -6.93 1 95.19 86 ARG B N 1
ATOM 1851 C CA . ARG B 1 86 ? -6.34 6.469 -8.227 1 95.19 86 ARG B CA 1
ATOM 1852 C C . ARG B 1 86 ? -5.43 7.336 -9.094 1 95.19 86 ARG B C 1
ATOM 1854 O O . ARG B 1 86 ? -4.543 6.82 -9.773 1 95.19 86 ARG B O 1
ATOM 1861 N N . ARG B 1 87 ? -5.668 8.57 -9.031 1 97 87 ARG B N 1
ATOM 1862 C CA . ARG B 1 87 ? -4.863 9.5 -9.82 1 97 87 ARG B CA 1
ATOM 1863 C C . ARG B 1 87 ? -3.389 9.398 -9.445 1 97 87 ARG B C 1
ATOM 1865 O O . ARG B 1 87 ? -2.527 9.328 -10.328 1 97 87 ARG B O 1
ATOM 1872 N N . HIS B 1 88 ? -3.102 9.398 -8.18 1 97.62 88 HIS B N 1
ATOM 1873 C CA . HIS B 1 88 ? -1.717 9.32 -7.73 1 97.62 88 HIS B CA 1
ATOM 1874 C C . HIS B 1 88 ? -1.094 7.977 -8.109 1 97.62 88 HIS B C 1
ATOM 1876 O O . HIS B 1 88 ? 0.071 7.922 -8.508 1 97.62 88 HIS B O 1
ATOM 1882 N N . LEU B 1 89 ? -1.838 6.922 -8.047 1 95.75 89 LEU B N 1
ATOM 1883 C CA . LEU B 1 89 ? -1.329 5.605 -8.422 1 95.75 89 LEU B CA 1
ATOM 1884 C C . LEU B 1 89 ? -1.086 5.52 -9.922 1 95.75 89 LEU B C 1
ATOM 1886 O O . LEU B 1 89 ? -0.089 4.945 -10.367 1 95.75 89 LEU B O 1
ATOM 1890 N N . ASP B 1 90 ? -1.994 6.148 -10.68 1 96 90 ASP B N 1
ATOM 1891 C CA . ASP B 1 90 ? -1.821 6.156 -12.125 1 96 90 ASP B CA 1
ATOM 1892 C C . ASP B 1 90 ? -0.569 6.934 -12.531 1 96 90 ASP B C 1
ATOM 1894 O O . ASP B 1 90 ? 0.178 6.504 -13.406 1 96 90 ASP B O 1
ATOM 1898 N N . MET B 1 91 ? -0.44 8.023 -11.844 1 97.06 91 MET B N 1
ATOM 1899 C CA . MET B 1 91 ? 0.767 8.805 -12.102 1 97.06 91 MET B CA 1
ATOM 1900 C C . MET B 1 91 ? 2.018 8.008 -11.742 1 97.06 91 MET B C 1
ATOM 1902 O O . MET B 1 91 ? 3 8.016 -12.484 1 97.06 91 MET B O 1
ATOM 1906 N N . LEU B 1 92 ? 2.008 7.336 -10.633 1 95.81 92 LEU B N 1
ATOM 1907 C CA . LEU B 1 92 ? 3.119 6.504 -10.18 1 95.81 92 LEU B CA 1
ATOM 1908 C C . LEU B 1 92 ? 3.424 5.406 -11.195 1 95.81 92 LEU B C 1
ATOM 1910 O O . LEU B 1 92 ? 4.586 5.18 -11.539 1 95.81 92 LEU B O 1
ATOM 1914 N N . LEU B 1 93 ? 2.42 4.801 -11.734 1 93.88 93 LEU B N 1
ATOM 1915 C CA . LEU B 1 93 ? 2.576 3.662 -12.633 1 93.88 93 LEU B CA 1
ATOM 1916 C C . LEU B 1 93 ? 2.988 4.125 -14.031 1 93.88 93 LEU B C 1
ATOM 1918 O O . LEU B 1 93 ? 3.502 3.332 -14.82 1 93.88 93 LEU B O 1
ATOM 1922 N N . ARG B 1 94 ? 2.742 5.402 -14.32 1 95.75 94 ARG B N 1
ATOM 1923 C CA . ARG B 1 94 ? 3.275 5.973 -15.555 1 95.75 94 ARG B CA 1
ATOM 1924 C C . ARG B 1 94 ? 4.793 6.102 -15.492 1 95.75 94 ARG B C 1
ATOM 1926 O O . ARG B 1 94 ? 5.48 5.906 -16.484 1 95.75 94 ARG B O 1
ATOM 1933 N N . VAL B 1 95 ? 5.238 6.465 -14.297 1 94.81 95 VAL B N 1
ATOM 1934 C CA . VAL B 1 95 ? 6.672 6.621 -14.078 1 94.81 95 VAL B CA 1
ATOM 1935 C C . VAL B 1 95 ? 7.324 5.246 -13.945 1 94.81 95 VAL B C 1
ATOM 1937 O O . VAL B 1 95 ? 8.391 5 -14.516 1 94.81 95 VAL B O 1
ATOM 1940 N N . GLU B 1 96 ? 6.727 4.359 -13.156 1 94.19 96 GLU B N 1
ATOM 1941 C CA . GLU B 1 96 ? 7.207 3.004 -12.914 1 94.19 96 GLU B CA 1
ATOM 1942 C C . GLU B 1 96 ? 6.113 1.975 -13.188 1 94.19 96 GLU B C 1
ATOM 1944 O O . GLU B 1 96 ? 5.512 1.439 -12.258 1 94.19 96 GLU B O 1
ATOM 1949 N N . PRO B 1 97 ? 5.988 1.545 -14.422 1 90.75 97 PRO B N 1
ATOM 1950 C CA . PRO B 1 97 ? 4.883 0.662 -14.812 1 90.75 97 PRO B CA 1
ATOM 1951 C C . PRO B 1 97 ? 4.977 -0.715 -14.156 1 90.75 97 PRO B C 1
ATOM 1953 O O . PRO B 1 97 ? 3.961 -1.403 -14.016 1 90.75 97 PRO B O 1
ATOM 1956 N N . ARG B 1 98 ? 6.141 -1.09 -13.727 1 87.88 98 ARG B N 1
ATOM 1957 C CA . ARG B 1 98 ? 6.316 -2.434 -13.188 1 87.88 98 ARG B CA 1
ATOM 1958 C C . ARG B 1 98 ? 6.457 -2.4 -11.672 1 87.88 98 ARG B C 1
ATOM 1960 O O . ARG B 1 98 ? 7.016 -3.322 -11.078 1 87.88 98 ARG B O 1
ATOM 1967 N N . ASN B 1 99 ? 5.996 -1.321 -11.055 1 91.12 99 ASN B N 1
ATOM 1968 C CA . ASN B 1 99 ? 6.023 -1.242 -9.602 1 91.12 99 ASN B CA 1
ATOM 1969 C C . ASN B 1 99 ? 4.965 -2.146 -8.969 1 91.12 99 ASN B C 1
ATOM 1971 O O . ASN B 1 99 ? 3.773 -1.839 -9.008 1 91.12 99 ASN B O 1
ATOM 1975 N N . HIS B 1 100 ? 5.391 -3.209 -8.352 1 89.31 100 HIS B N 1
ATOM 1976 C CA . HIS B 1 100 ? 4.488 -4.238 -7.848 1 89.31 100 HIS B CA 1
ATOM 1977 C C . HIS B 1 100 ? 3.635 -3.705 -6.699 1 89.31 100 HIS B C 1
ATOM 1979 O O . HIS B 1 100 ? 2.447 -4.027 -6.605 1 89.31 100 HIS B O 1
ATOM 1985 N N . ALA B 1 101 ? 4.227 -2.879 -5.883 1 89.75 101 ALA B N 1
ATOM 1986 C CA . ALA B 1 101 ? 3.484 -2.326 -4.754 1 89.75 101 ALA B CA 1
ATOM 1987 C C . ALA B 1 101 ? 2.344 -1.434 -5.23 1 89.75 101 ALA B C 1
ATOM 1989 O O . ALA B 1 101 ? 1.225 -1.517 -4.719 1 89.75 101 ALA B O 1
ATOM 1990 N N . ALA B 1 102 ? 2.658 -0.66 -6.242 1 94.06 102 ALA B N 1
ATOM 1991 C CA . ALA B 1 102 ? 1.646 0.238 -6.793 1 94.06 102 ALA B CA 1
ATOM 1992 C C . ALA B 1 102 ? 0.537 -0.547 -7.488 1 94.06 102 ALA B C 1
ATOM 1994 O O . ALA B 1 102 ? -0.644 -0.218 -7.355 1 94.06 102 ALA B O 1
ATOM 1995 N N . LEU B 1 103 ? 0.932 -1.52 -8.203 1 91.62 103 LEU B N 1
ATOM 1996 C CA . LEU B 1 103 ? -0.042 -2.355 -8.898 1 91.62 103 LEU B CA 1
ATOM 1997 C C . LEU B 1 103 ? -0.964 -3.053 -7.902 1 91.62 103 LEU B C 1
ATOM 1999 O O . LEU B 1 103 ? -2.184 -3.072 -8.086 1 91.62 103 LEU B O 1
ATOM 2003 N N . SER B 1 104 ? -0.393 -3.584 -6.891 1 91.19 104 SER B N 1
ATOM 2004 C CA . SER B 1 104 ? -1.162 -4.27 -5.855 1 91.19 104 SER B CA 1
ATOM 2005 C C . SER B 1 104 ? -2.102 -3.309 -5.137 1 91.19 104 SER B C 1
ATOM 2007 O O . SER B 1 104 ? -3.27 -3.629 -4.91 1 91.19 104 SER B O 1
ATOM 2009 N N . LEU B 1 105 ? -1.592 -2.176 -4.844 1 94.44 105 LEU B N 1
ATOM 2010 C CA . LEU B 1 105 ? -2.414 -1.188 -4.156 1 94.44 105 LEU B CA 1
ATOM 2011 C C . LEU B 1 105 ? -3.564 -0.726 -5.043 1 94.44 105 LEU B C 1
ATOM 2013 O O . LEU B 1 105 ? -4.68 -0.518 -4.562 1 94.44 105 LEU B O 1
ATOM 2017 N N . ARG B 1 106 ? -3.211 -0.527 -6.27 1 93.06 106 ARG B N 1
ATOM 2018 C CA . ARG B 1 106 ? -4.258 -0.142 -7.211 1 93.06 106 ARG B CA 1
ATOM 2019 C C . ARG B 1 106 ? -5.359 -1.196 -7.27 1 93.06 106 ARG B C 1
ATOM 2021 O O . ARG B 1 106 ? -6.543 -0.861 -7.352 1 93.06 106 ARG B O 1
ATOM 2028 N N . SER B 1 107 ? -5.027 -2.422 -7.305 1 91.44 107 SER B N 1
ATOM 2029 C CA . SER B 1 107 ? -6 -3.508 -7.305 1 91.44 107 SER B CA 1
ATOM 2030 C C . SER B 1 107 ? -6.883 -3.461 -6.059 1 91.44 107 SER B C 1
ATOM 2032 O O . SER B 1 107 ? -8.094 -3.656 -6.145 1 91.44 107 SER B O 1
ATOM 2034 N N . LEU B 1 108 ? -6.262 -3.24 -4.934 1 92.19 108 LEU B N 1
ATOM 2035 C CA . LEU B 1 108 ? -7.027 -3.076 -3.705 1 92.19 108 LEU B CA 1
ATOM 2036 C C . LEU B 1 108 ? -7.988 -1.896 -3.812 1 92.19 108 LEU B C 1
ATOM 2038 O O . LEU B 1 108 ? -9.148 -1.994 -3.416 1 92.19 108 LEU B O 1
ATOM 2042 N N . LEU B 1 109 ? -7.488 -0.802 -4.293 1 92.19 109 LEU B N 1
ATOM 2043 C CA . LEU B 1 109 ? -8.297 0.401 -4.465 1 92.19 109 LEU B CA 1
ATOM 2044 C C . LEU B 1 109 ? -9.539 0.108 -5.297 1 92.19 109 LEU B C 1
ATOM 2046 O O . LEU B 1 109 ? -10.641 0.552 -4.957 1 92.19 109 LEU B O 1
ATOM 2050 N N . PHE B 1 110 ? -9.352 -0.672 -6.289 1 88.25 110 PHE B N 1
ATOM 2051 C CA . PHE B 1 110 ? -10.477 -1.009 -7.152 1 88.25 110 PHE B CA 1
ATOM 2052 C C . PHE B 1 110 ? -11.484 -1.885 -6.414 1 88.25 110 PHE B C 1
ATOM 2054 O O . PHE B 1 110 ? -12.688 -1.76 -6.621 1 88.25 110 PHE B O 1
ATOM 2061 N N . GLN B 1 111 ? -11.008 -2.674 -5.625 1 86.44 111 GLN B N 1
ATOM 2062 C CA . GLN B 1 111 ? -11.898 -3.504 -4.82 1 86.44 111 GLN B CA 1
ATOM 2063 C C . GLN B 1 111 ? -12.695 -2.656 -3.832 1 86.44 111 GLN B C 1
ATOM 2065 O O . GLN B 1 111 ? -13.891 -2.881 -3.637 1 86.44 111 GLN B O 1
ATOM 2070 N N . LEU B 1 112 ? -12.047 -1.714 -3.268 1 84.62 112 LEU B N 1
ATOM 2071 C CA . LEU B 1 112 ? -12.711 -0.824 -2.322 1 84.62 112 LEU B CA 1
ATOM 2072 C C . LEU B 1 112 ? -13.75 0.044 -3.027 1 84.62 112 LEU B C 1
ATOM 2074 O O . LEU B 1 112 ? -14.828 0.292 -2.486 1 84.62 112 LEU B O 1
ATOM 2078 N N . LEU B 1 113 ? -13.391 0.488 -4.176 1 82.56 113 LEU B N 1
ATOM 2079 C CA . LEU B 1 113 ? -14.305 1.281 -4.988 1 82.56 113 LEU B CA 1
ATOM 2080 C C . LEU B 1 113 ? -15.555 0.479 -5.344 1 82.56 113 LEU B C 1
ATOM 2082 O O . LEU B 1 113 ? -16.656 1.017 -5.344 1 82.56 113 LEU B O 1
ATOM 2086 N N . SER B 1 114 ? -15.328 -0.691 -5.676 1 79.25 114 SER B N 1
ATOM 2087 C CA . SER B 1 114 ? -16.438 -1.558 -6.051 1 79.25 114 SER B CA 1
ATOM 2088 C C . SER B 1 114 ? -17.344 -1.843 -4.855 1 79.25 114 SER B C 1
ATOM 2090 O O . SER B 1 114 ? -18.562 -1.949 -5.008 1 79.25 114 SER B O 1
ATOM 2092 N N . ASP B 1 115 ? -16.719 -1.944 -3.75 1 74.06 115 ASP B N 1
ATOM 2093 C CA . ASP B 1 115 ? -17.469 -2.186 -2.52 1 74.06 115 ASP B CA 1
ATOM 2094 C C . ASP B 1 115 ? -18.234 -0.938 -2.096 1 74.06 115 ASP B C 1
ATOM 2096 O O . ASP B 1 115 ? -19.375 -1.037 -1.613 1 74.06 115 ASP B O 1
ATOM 2100 N N . ASP B 1 116 ? -17.594 0.184 -2.119 1 61.19 116 ASP B N 1
ATOM 2101 C CA . ASP B 1 116 ? -18.25 1.443 -1.779 1 61.19 116 ASP B CA 1
ATOM 2102 C C . ASP B 1 116 ? -19.391 1.74 -2.738 1 61.19 116 ASP B C 1
ATOM 2104 O O . ASP B 1 116 ? -20.438 2.24 -2.324 1 61.19 116 ASP B O 1
ATOM 2108 N N . ALA B 1 117 ? -19.125 1.45 -4.078 1 52.5 117 ALA B N 1
ATOM 2109 C CA . ALA B 1 117 ? -20.188 1.619 -5.062 1 52.5 117 ALA B CA 1
ATOM 2110 C C . ALA B 1 117 ? -21.328 0.655 -4.797 1 52.5 117 ALA B C 1
ATOM 2112 O O . ALA B 1 117 ? -22.5 1 -5 1 52.5 117 ALA B O 1
ATOM 2113 N N . MET B 1 118 ? -21.078 -0.55 -4.371 1 51.25 118 MET B N 1
ATOM 2114 C CA . MET B 1 118 ? -22.094 -1.547 -4.02 1 51.25 118 MET B CA 1
ATOM 2115 C C . MET B 1 118 ? -22.812 -1.162 -2.73 1 51.25 118 MET B C 1
ATOM 2117 O O . MET B 1 118 ? -24 -1.453 -2.568 1 51.25 118 MET B O 1
ATOM 2121 N N . LYS B 1 119 ? -22.297 -0.479 -1.871 1 51.09 119 LYS B N 1
ATOM 2122 C CA . LYS B 1 119 ? -23.016 0.032 -0.709 1 51.09 119 LYS B CA 1
ATOM 2123 C C . LYS B 1 119 ? -24.016 1.109 -1.115 1 51.09 119 LYS B C 1
ATOM 2125 O O . LYS B 1 119 ? -25.109 1.202 -0.542 1 51.09 119 LYS B O 1
ATOM 2130 N N . GLY B 1 120 ? -23.703 1.961 -2.109 1 44.81 120 GLY B N 1
ATOM 2131 C CA . GLY B 1 120 ? -24.766 2.791 -2.643 1 44.81 120 GLY B CA 1
ATOM 2132 C C . GLY B 1 120 ? -25.797 2.008 -3.439 1 44.81 120 GLY B C 1
ATOM 2133 O O . GLY B 1 120 ? -27 2.229 -3.299 1 44.81 120 GLY B 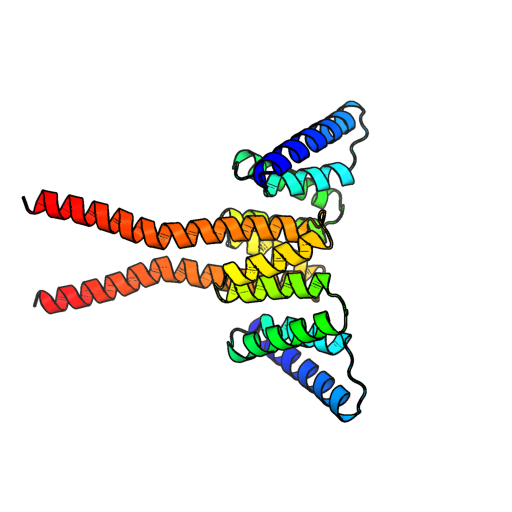O 1
ATOM 2134 N N . THR B 1 121 ? -25.438 1.26 -4.473 1 47.72 121 THR B N 1
ATOM 2135 C CA . THR B 1 121 ? -26.344 0.497 -5.324 1 47.72 121 THR B CA 1
ATOM 2136 C C . THR B 1 121 ? -26.859 -0.743 -4.594 1 47.72 121 THR B C 1
ATOM 2138 O O . THR B 1 121 ? -27.969 -1.211 -4.852 1 47.72 121 THR B O 1
ATOM 2141 N N . VAL B 1 122 ? -26.172 -1.312 -3.801 1 45.53 122 VAL B N 1
ATOM 2142 C CA . VAL B 1 122 ? -26.641 -2.381 -2.92 1 45.53 122 VAL B CA 1
ATOM 2143 C C . VAL B 1 122 ? -27.734 -1.854 -2 1 45.53 122 VAL B C 1
ATOM 2145 O O . VAL B 1 122 ? -28.766 -2.5 -1.829 1 45.53 122 VAL B O 1
ATOM 2148 N N . VAL B 1 123 ? -27.484 -0.677 -1.496 1 45.66 123 VAL B N 1
ATOM 2149 C CA . VAL B 1 123 ? -28.609 -0.016 -0.819 1 45.66 123 VAL B CA 1
ATOM 2150 C C . VAL B 1 123 ? -29.688 0.351 -1.835 1 45.66 123 VAL B C 1
ATOM 2152 O O . VAL B 1 123 ? -30.875 0.14 -1.59 1 45.66 123 VAL B O 1
ATOM 2155 N N . ALA B 1 124 ? -29.328 0.828 -2.98 1 44.31 124 ALA B N 1
ATOM 2156 C CA . ALA B 1 124 ? -30.328 1.058 -4.016 1 44.31 124 ALA B CA 1
ATOM 2157 C C . ALA B 1 124 ? -30.906 -0.262 -4.535 1 44.31 124 ALA B C 1
ATOM 2159 O O . ALA B 1 124 ? -32.125 -0.392 -4.727 1 44.31 124 ALA B O 1
ATOM 2160 N N . PHE B 1 125 ? -30.109 -1.258 -4.77 1 40.56 125 PHE B N 1
ATOM 2161 C CA . PHE B 1 125 ? -30.594 -2.566 -5.191 1 40.56 125 PHE B CA 1
ATOM 2162 C C . PHE B 1 125 ? -31.359 -3.25 -4.066 1 40.56 125 PHE B C 1
ATOM 2164 O O . PHE B 1 125 ? -32.438 -3.82 -4.293 1 40.56 125 PHE B O 1
ATOM 2171 N N . MET B 1 126 ? -30.844 -3.16 -2.967 1 40.97 126 MET B N 1
ATOM 2172 C CA . MET B 1 126 ? -31.594 -3.695 -1.831 1 40.97 126 MET B CA 1
ATOM 2173 C C . MET B 1 126 ? -32.812 -2.85 -1.543 1 40.97 126 MET B C 1
ATOM 2175 O O . MET B 1 126 ? -33.875 -3.385 -1.221 1 40.97 126 MET B O 1
ATOM 2179 N N . ALA B 1 127 ? -32.562 -1.681 -1.676 1 43.28 127 ALA B N 1
ATOM 2180 C CA . ALA B 1 127 ? -33.719 -0.811 -1.59 1 43.28 127 ALA B CA 1
ATOM 2181 C C . ALA B 1 127 ? -34.719 -1.111 -2.711 1 43.28 127 ALA B C 1
ATOM 2183 O O . ALA B 1 127 ? -35.938 -1.143 -2.484 1 43.28 127 ALA B O 1
ATOM 2184 N N . ALA B 1 128 ? -34.219 -1.371 -3.855 1 41.69 128 ALA B N 1
ATOM 2185 C CA . ALA B 1 128 ? -35.094 -1.715 -4.977 1 41.69 128 ALA B CA 1
ATOM 2186 C C . ALA B 1 128 ? -35.75 -3.068 -4.758 1 41.69 128 ALA B C 1
ATOM 2188 O O . ALA B 1 128 ? -36.969 -3.221 -4.992 1 41.69 128 ALA B O 1
ATOM 2189 N N . ILE B 1 129 ? -35.031 -3.992 -4.285 1 40.75 129 ILE B N 1
ATOM 2190 C CA . ILE B 1 129 ? -35.625 -5.293 -3.979 1 40.75 129 ILE B CA 1
ATOM 2191 C C . ILE B 1 129 ? -36.625 -5.152 -2.824 1 40.75 129 ILE B C 1
ATOM 2193 O O . ILE B 1 129 ? -37.719 -5.723 -2.865 1 40.75 129 ILE B O 1
ATOM 2197 N N . CYS B 1 130 ? -36.156 -4.383 -1.827 1 39.31 130 CYS B N 1
ATOM 2198 C CA . CYS B 1 130 ? -37.094 -4.125 -0.735 1 39.31 130 CYS B CA 1
ATOM 2199 C C . CYS B 1 130 ? -38.312 -3.359 -1.229 1 39.31 130 CYS B C 1
ATOM 2201 O O . CYS B 1 130 ? -39.438 -3.66 -0.831 1 39.31 130 CYS B O 1
ATOM 2203 N N . ALA B 1 131 ? -38.062 -2.488 -2.131 1 41.78 131 ALA B N 1
ATOM 2204 C CA . ALA B 1 131 ? -39.156 -1.768 -2.746 1 41.78 131 ALA B CA 1
ATOM 2205 C C . ALA B 1 131 ? -40 -2.697 -3.607 1 41.78 131 ALA B C 1
ATOM 2207 O O . ALA B 1 131 ? -41.25 -2.635 -3.574 1 41.78 131 ALA B O 1
ATOM 2208 N N . LEU B 1 132 ? -39.375 -3.557 -4.258 1 38 132 LEU B N 1
ATOM 2209 C CA . LEU B 1 132 ? -40.094 -4.531 -5.082 1 38 132 LEU B CA 1
ATOM 2210 C C . LEU B 1 132 ? -40.781 -5.574 -4.211 1 38 132 LEU B C 1
ATOM 2212 O O . LEU B 1 132 ? -41.938 -5.957 -4.48 1 38 132 LEU B O 1
ATOM 2216 N N . ALA B 1 133 ? -40.125 -5.887 -3.182 1 37.5 133 ALA B N 1
ATOM 2217 C CA . ALA B 1 133 ? -40.75 -6.828 -2.25 1 37.5 133 ALA B CA 1
ATOM 2218 C C . ALA B 1 133 ? -41.906 -6.172 -1.495 1 37.5 133 ALA B C 1
ATOM 2220 O O . ALA B 1 133 ? -42.938 -6.785 -1.304 1 37.5 133 ALA B O 1
ATOM 2221 N N . LEU B 1 134 ? -41.688 -4.984 -1.101 1 40.09 134 LEU B N 1
ATOM 2222 C CA . LEU B 1 134 ? -42.781 -4.23 -0.469 1 40.09 134 LEU B CA 1
ATOM 2223 C C . LEU B 1 134 ? -43.906 -3.949 -1.462 1 40.09 134 LEU B C 1
ATOM 2225 O O . LEU B 1 134 ? -45.062 -3.959 -1.094 1 40.09 134 LEU B O 1
ATOM 2229 N N . TYR B 1 135 ? -43.531 -3.662 -2.645 1 38.94 135 TYR B N 1
ATOM 2230 C CA . TYR B 1 135 ? -44.531 -3.477 -3.684 1 38.94 135 TYR B CA 1
ATOM 2231 C C . TYR B 1 135 ? -45.312 -4.766 -3.93 1 38.94 135 TYR B C 1
ATOM 2233 O O . TYR B 1 135 ? -46.531 -4.738 -4.109 1 38.94 135 TYR B O 1
ATOM 2241 N N . LYS B 1 136 ? -44.531 -5.816 -3.822 1 41.69 136 LYS B N 1
ATOM 2242 C CA . LYS B 1 136 ? -45.25 -7.086 -3.988 1 41.69 136 LYS B CA 1
ATOM 2243 C C . LYS B 1 136 ? -46.062 -7.422 -2.756 1 41.69 136 LYS B C 1
ATOM 2245 O O . LYS B 1 136 ? -47.156 -8.031 -2.867 1 41.69 136 LYS B O 1
ATOM 2250 N N . SER B 1 137 ? -45.656 -7.078 -1.587 1 37.34 137 SER B N 1
ATOM 2251 C CA . SER B 1 137 ? -46.438 -7.289 -0.377 1 37.34 137 SER B CA 1
ATOM 2252 C C . SER B 1 137 ? -47.594 -6.297 -0.293 1 37.34 137 SER B C 1
ATOM 2254 O O . SER B 1 137 ? -48.562 -6.523 0.435 1 37.34 137 SER B O 1
ATOM 2256 N N . TRP B 1 138 ? -47.312 -5.172 -0.909 1 38.56 138 TRP B N 1
ATOM 2257 C CA . TRP B 1 138 ? -48.438 -4.254 -0.946 1 38.56 138 TRP B CA 1
ATOM 2258 C C . TRP B 1 138 ? -49.469 -4.699 -1.982 1 38.56 138 TRP B C 1
ATOM 2260 O O . TRP B 1 138 ? -50.656 -4.395 -1.857 1 38.56 138 TRP B O 1
ATOM 2270 N N . LYS B 1 139 ? -49.094 -5.422 -2.799 1 33.19 139 LYS B N 1
ATOM 2271 C CA . LYS B 1 139 ? -50.219 -5.973 -3.533 1 33.19 139 LYS B CA 1
ATOM 2272 C C . LYS B 1 139 ? -50.656 -7.301 -2.938 1 33.19 139 LYS B C 1
ATOM 2274 O O . LYS B 1 139 ? -49.844 -8.156 -2.609 1 33.19 139 LYS B O 1
#

Solvent-accessible surface area (backbone atoms only — not comparable to full-atom values): 14262 Å² total; per-residue (Å²): 130,59,74,63,61,55,44,52,51,50,37,52,52,34,48,49,54,41,50,50,19,51,76,68,71,50,66,48,70,64,48,46,49,55,34,24,52,42,25,53,48,43,90,46,65,67,37,34,56,50,17,49,52,48,38,53,52,33,41,72,72,64,51,60,38,61,62,34,30,52,50,45,19,52,52,26,48,61,69,66,36,55,69,62,14,48,49,31,44,52,54,39,37,68,76,40,73,81,40,58,68,54,50,42,49,49,40,37,51,50,52,50,50,51,49,56,50,40,53,55,46,43,46,48,48,46,44,44,48,49,48,49,49,47,52,55,69,68,97,130,59,75,63,61,55,44,54,52,50,38,52,52,34,47,51,54,42,52,50,19,51,75,68,72,52,66,49,68,66,47,46,49,55,34,24,50,43,26,52,48,44,90,47,65,68,38,37,56,49,17,50,51,48,38,52,52,32,41,73,72,63,48,60,39,60,61,34,30,53,50,45,19,50,51,25,46,62,69,67,36,55,70,60,16,49,50,30,43,52,54,38,35,70,77,39,74,82,40,58,68,55,49,43,48,50,40,37,50,51,50,49,48,52,50,56,51,37,55,55,45,43,45,46,47,45,44,44,48,48,47,49,47,47,52,51,67,68,91

Nearest PDB structures (foldseek):
  6vfh-assembly1_A  TM=7.323E-01  e=1.914E-03  synthetic construct
  5a01-assembly3_C  TM=6.210E-01  e=3.710E-02  Drosophila melanogaster
  4gyw-assembly2_A  TM=6.278E-01  e=4.621E-02  Homo sapiens
  2xcb-assembly1_A  TM=6.659E-01  e=8.001E-02  Pseudomonas aeruginosa
  3ieg-assembly2_B  TM=6.562E-01  e=1.311E-01  Mus musculus

Organism: Babesia divergens (NCBI:txid32595)

Secondary structure (DSSP, 8-state):
--HHHHHHHHHHHHHHHHHHHHHTT---HHHHHHHHHHHHHSS-HHHHHHHHHHHHHHHHTTSSHHHHHHHHHHHHHHTT-HHHHHHHHHHHHHH-TT-HHHHHHHHHHHHHHHHHHHHHHHHHHHHHHHHHHHHHHH-/--HHHHHHHHHHHHHHHHHHHHHTT---HHHHHHHHHHHHHSS-HHHHHHHHHHHHHHHHTTSSHHHHHHHHHHHHHHTT-HHHHHHHHHHHHHH-TT-HHHHHHHHHHHHHHHHHHHHHHHHHHHHHHHHHHHHHHH-

Radius of gyration: 22.08 Å; Cα contacts (8 Å, |Δi|>4): 270; chains: 2; bounding box: 69×57×49 Å

Foldseek 3Di:
DPVQVVLVVQLVVLVVVQVVCVVVVRGDLVSLLSNLVSLLVHPDPVSLVVSLVSLVVCCVVPHPVLVSLQVNLVSCVVVVNLVSSLVSLVVSCVVVVPPPVSVVVNVVSVVVVVVVVCVVVVCVVVVVVVVVVVVVVVD/DPVQVVLVVQLVVLVVVQVVCVVVVRGDLVSLLSNLVSLLVHPDPVSLVVSLVSLVVCCVVPHPVLVSLQVNLVSCVVVVNLVSSLVSLVVSCVVVVPPPVSVVVNVVSVVVVVVVVCVVVVCVVVVVVVVVVVVVVVD

pLDDT: mean 83.58, std 20.43, range [32.03, 98.31]

Sequence (278 aa):
MTGVEDIQFEIDRLRREYEEGIDNNQPSPKVQYDYACMLMCSPETEHMNLAIELFDELIRIRYMSVQCMYQLALCHMKKREYKKARRHLDMLLRVEPRNHAALSLRSLLFQLLSDDAMKGTVVAFMAAICALALYKSWKMTGVEDIQFEIDRLRREYEEGIDNNQPSPKVQYDYACMLMCSPETEHMNLAIELFDELIRIRYMSVQCMYQLALCHMKKREYKKARRHLDMLLRVEPRNHAALSLRSLLFQLLSDDAMKGTVVAFMAAICALALYKSWK